Protein 4XVH (pdb70)

Organism: NCBI:txid5149

Radius of gyration: 19.69 Å; Cα contacts (8 Å, |Δi|>4): 803; chains: 1; bounding box: 60×46×43 Å

InterPro domains:
  IPR013830 SGNH hydrolase-type esterase domain [PF13472] (115-314)
  IPR036514 SGNH hydrolase superfamily [G3DSA:3.40.50.1110] (108-329)
  IPR037461 CtCE2-like domain [cd01831] (111-323)
  IPR040794 Carbohydrate esterase 2, N-terminal [PF17996] (4-103)
  IPR052762 Plant cell wall deacetylase/carbohydrate esterase [PTHR37834] (2-329)

Solvent-accessible surface area: 13708 Å² total; per-residue (Å²): 114,42,61,86,8,30,9,12,22,101,94,49,60,12,0,0,0,0,1,1,0,0,14,3,4,0,35,7,56,41,2,32,2,13,21,74,58,63,56,62,83,2,0,0,8,2,32,15,78,65,37,154,63,68,79,36,48,123,30,116,50,122,27,8,60,14,43,111,81,43,204,167,22,137,15,55,0,46,0,33,0,7,0,0,13,60,68,11,8,0,61,4,18,114,24,78,31,90,39,110,68,26,113,42,82,124,51,46,198,81,31,1,0,0,0,0,0,11,1,1,0,0,37,0,4,60,9,117,76,110,35,113,9,55,2,41,50,0,2,0,23,99,2,0,2,1,52,1,0,85,67,16,48,7,17,8,4,1,0,0,42,24,19,13,0,5,44,48,3,123,16,40,71,85,108,55,126,44,36,53,0,36,72,2,6,48,33,27,1,0,100,30,72,83,55,38,13,89,34,44,174,96,38,22,5,47,0,0,0,0,1,1,0,23,14,0,4,27,30,100,83,70,65,113,77,18,86,56,64,37,0,8,72,24,1,11,110,7,1,85,46,2,48,161,85,8,84,148,1,34,1,0,0,0,0,0,0,51,12,21,53,108,163,25,63,79,100,35,29,9,20,63,38,0,19,78,2,1,100,85,0,26,90,137,29,35,96,91,8,46,58,6,62,6,83,62,31,57,108,107,20,0,0,66,134,18,0,31,40,74,25,1,48,64,4,2,92,71,0,6,143,29,0,18,85,31,40,70,92

B-factor: mean 29.69, std 14.25, range [9.82, 105.61]

Foldseek 3Di:
DKDWAAQADPVFQKPAAFFIWIKFKWFFQKKWWFFPDKDFWWWKFKAKQNDDTDIGTDDPHGTHMDDHDGDGTMMMIIMGTQAHNVRIITGTDDMGTPGGTDDDDDADPAEEEEEEECLQSQWQAQAFPADDTDNSRRGNCLFLQNLLCVVVSYGYHYQYYHQAALVAGAFDQPGPPDDHRLQQVCARHSPHDGNPDPLDPVHAHQEYEYEGDPRQQDDPPGHDGHPLVVNLVSLLVSVVVVCVRHVNHAYEYEFDLADACPPPHVVPHPRVSRQVSQVSSQVVNDDSYYYQYQHRDDDGAGYPRHHYSVSRNVSSVSVSVVSCVSNVD

Secondary structure (DSSP, 8-state):
--EEESS--TTTTEE-STT-EEEEEEEES-EEEEEEEEEE---EEEEETT-SPEEE----SSEEEPPTTPPSEEEEEEEEE-S-TTTEEEEEEEEEESSEEEPPPPPPS-EEEEEESHHHHTTTTTPPSS----TTT--GGGSHHHHHHHHTT-EEEEEE-TT--SSS-S--SS---S--HHHHTT-SSTTSPTT-----TT---SEEEEE--HHHH--TTTSPPP-HHHHHHHHHHHHHHHHTT-TT-EEEEE--TT--SSSS-TTT-HHHHHHHHHHHHHHHH-TTEEEE------S--SGGG---HHHHHHHHHHHHHHHHHHHT-

Sequence (329 aa):
SVRYLGRVNPATKELSWPGTGVSSFAFTGTSATIGIASVSGTNSVDLVIDGGEPIVISSDFAGTGISTPAGLRKGKHTVVLRRRSEPAYGSIFLGNITTDGHFVPTAPAPKRQIDIIGDSITVGYGLDGTFPCTNTAALEDNPKTYGVLAANALGADYSVVAWSGKGLIRNFASGSPDTSPLMPQLYTRYGANDADGSYPFPRSWSPDAVVINLGTNDFGYLGVRDPIDVAAYTDAMVKFVQDIQKHYPRAHFFLLNSPMLSDTWPTAADAQKTTQTNAIKNAVSRLGAKAHFVDWPTQGSDVGCDYHPNAATHAAEGEVLAKAIAAALGW

Nearest PDB structures (foldseek):
  4xvh-assembly1_A  TM=1.003E+00  e=3.821E-76  Chaetomium
  2wao-assembly1_A  TM=8.912E-01  e=4.470E-32  Acetivibrio thermocellus
  2wab-assembly1_A  TM=8.962E-01  e=1.176E-31  Acetivibrio thermocellus
  2waa-assembly1_A  TM=8.950E-01  e=1.011E-26  Cellvibrio japonicus
  3u37-assembly2_H  TM=8.203E-01  e=4.524E-24  Butyrivibrio proteoclasticus B316

Structure (mmCIF, N/CA/C/O backbone):
data_4XVH
#
_entry.id   4XVH
#
_cell.length_a   114.730
_cell.length_b   134.310
_cell.length_c   50.350
_cell.angle_alpha   90.00
_cell.angle_beta   90.00
_cell.angle_gamma   90.00
#
_symmetry.space_group_name_H-M   'C 2 2 21'
#
loop_
_entity.id
_entity.type
_entity.pdbx_description
1 polymer 'Carbohydrate esterase family 2 (CE2)'
2 non-polymer GLYCEROL
3 non-polymer 2,5,8,11,14,17,20,23,26,29,32,35,38,41,44,47,50,53,56,59,62,65,68,71,74,77,80-HEPTACOSAOXADOOCTACONTAN-82-OL
4 water water
#
loop_
_atom_site.group_PDB
_atom_site.id
_atom_site.type_symbol
_atom_site.label_atom_id
_atom_site.label_alt_id
_atom_site.label_comp_id
_atom_site.label_asym_id
_atom_site.label_entity_id
_atom_site.label_seq_id
_atom_site.pdbx_PDB_ins_code
_atom_site.Cartn_x
_atom_site.Cartn_y
_atom_site.Cartn_z
_atom_site.occupancy
_atom_site.B_iso_or_equiv
_atom_site.auth_seq_id
_atom_site.auth_comp_id
_atom_site.auth_asym_id
_atom_site.auth_atom_id
_atom_site.pdbx_PDB_model_num
ATOM 1 N N . SER A 1 1 ? -8.737 -28.275 -5.971 1.00 52.89 24 SER A N 1
ATOM 2 C CA . SER A 1 1 ? -9.953 -27.600 -6.419 1.00 51.26 24 SER A CA 1
ATOM 3 C C . SER A 1 1 ? -10.719 -26.988 -5.223 1.00 45.25 24 SER A C 1
ATOM 4 O O . SER A 1 1 ? -11.090 -27.672 -4.267 1.00 44.50 24 SER A O 1
ATOM 7 N N . VAL A 1 2 ? -10.914 -25.680 -5.277 1.00 39.71 25 VAL A N 1
ATOM 8 C CA . VAL A 1 2 ? -11.578 -24.955 -4.204 1.00 34.98 25 VAL A CA 1
ATOM 9 C C . VAL A 1 2 ? -13.056 -25.276 -4.209 1.00 32.75 25 VAL A C 1
ATOM 10 O O . VAL A 1 2 ? -13.643 -25.396 -5.284 1.00 33.26 25 VAL A O 1
ATOM 14 N N . ARG A 1 3 ? -13.683 -25.422 -3.048 1.00 29.22 26 ARG A N 1
ATOM 15 C CA . ARG A 1 3 ? -15.130 -25.451 -3.110 1.00 29.18 26 ARG A CA 1
ATOM 16 C C . ARG A 1 3 ? -15.729 -24.301 -2.330 1.00 25.28 26 ARG A C 1
ATOM 17 O O . ARG A 1 3 ? -15.211 -23.869 -1.282 1.00 23.19 26 ARG A O 1
ATOM 25 N N . TYR A 1 4 ? -16.777 -23.747 -2.921 1.00 23.87 27 TYR A N 1
ATOM 26 C CA . TYR A 1 4 ? -17.492 -22.637 -2.323 1.00 23.97 27 TYR A CA 1
ATOM 27 C C . TYR A 1 4 ? -18.495 -23.141 -1.302 1.00 22.14 27 TYR A C 1
ATOM 28 O O . TYR A 1 4 ? -19.188 -24.135 -1.534 1.00 21.87 27 TYR A O 1
ATOM 37 N N . LEU A 1 5 ? -18.567 -22.419 -0.193 1.00 18.69 28 LEU A N 1
ATOM 38 C CA . LEU A 1 5 ? -19.455 -22.739 0.899 1.00 17.67 28 LEU A CA 1
ATOM 39 C C . LEU A 1 5 ? -20.649 -21.793 0.912 1.00 15.65 28 LEU A C 1
ATOM 40 O O . LEU A 1 5 ? -20.477 -20.580 0.788 1.00 16.04 28 LEU A O 1
ATOM 45 N N . GLY A 1 6 ? -21.850 -22.347 1.056 1.00 15.17 29 GLY A N 1
ATOM 46 C CA . GLY A 1 6 ? -23.038 -21.515 1.121 1.00 15.23 29 GLY A CA 1
ATOM 47 C C . GLY A 1 6 ? -23.476 -21.061 -0.262 1.00 17.22 29 GLY A C 1
ATOM 48 O O . GLY A 1 6 ? -22.951 -21.533 -1.281 1.00 16.68 29 GLY A O 1
ATOM 49 N N . ARG A 1 7 ? -24.422 -20.122 -0.301 1.00 17.63 30 ARG A N 1
ATOM 50 C CA . ARG A 1 7 ? -24.985 -19.685 -1.555 1.00 17.16 30 ARG A CA 1
ATOM 51 C C . ARG A 1 7 ? -24.105 -18.572 -2.131 1.00 19.21 30 ARG A C 1
ATOM 52 O O . ARG A 1 7 ? -24.132 -17.443 -1.634 1.00 19.20 30 ARG A O 1
ATOM 60 N N . VAL A 1 8 ? -23.295 -18.909 -3.142 1.00 19.89 31 VAL A N 1
ATOM 61 C CA . VAL A 1 8 ? -22.364 -17.945 -3.738 1.00 19.55 31 VAL A CA 1
ATOM 62 C C . VAL A 1 8 ? -22.552 -17.923 -5.243 1.00 21.25 31 VAL A C 1
ATOM 63 O O . VAL A 1 8 ? -22.421 -18.943 -5.901 1.00 20.94 31 VAL A O 1
ATOM 67 N N . ASN A 1 9 ? -22.890 -16.756 -5.778 1.00 21.67 32 ASN A N 1
ATOM 68 C CA . ASN A 1 9 ? -23.095 -16.631 -7.219 1.00 23.08 32 ASN A CA 1
ATOM 69 C C . ASN A 1 9 ? -21.765 -16.830 -7.938 1.00 24.28 32 ASN A C 1
ATOM 70 O O . ASN A 1 9 ? -20.861 -16.026 -7.783 1.00 24.27 32 ASN A O 1
ATOM 75 N N . PRO A 1 10 ? -21.633 -17.915 -8.724 1.00 25.24 33 PRO A N 1
ATOM 76 C CA . PRO A 1 10 ? -20.343 -18.127 -9.393 1.00 26.80 33 PRO A CA 1
ATOM 77 C C . PRO A 1 10 ? -20.024 -17.078 -10.462 1.00 28.59 33 PRO A C 1
ATOM 78 O O . PRO A 1 10 ? -18.870 -17.001 -10.865 1.00 29.68 33 PRO A O 1
ATOM 82 N N . ALA A 1 11 ? -21.000 -16.275 -10.888 1.00 28.56 34 ALA A N 1
ATOM 83 C CA . ALA A 1 11 ? -20.726 -15.211 -11.857 1.00 30.75 34 ALA A CA 1
ATOM 84 C C . ALA A 1 11 ? -20.063 -13.996 -11.203 1.00 31.90 34 ALA A C 1
ATOM 85 O O . ALA A 1 11 ? -19.484 -13.150 -11.896 1.00 34.80 34 ALA A O 1
ATOM 87 N N . THR A 1 12 ? -20.159 -13.893 -9.881 1.00 30.19 35 THR A N 1
ATOM 88 C CA . THR A 1 12 ? -19.572 -12.760 -9.173 1.00 29.52 35 THR A CA 1
ATOM 89 C C . THR A 1 12 ? -18.517 -13.154 -8.141 1.00 29.20 35 THR A C 1
ATOM 90 O O . THR A 1 12 ? -17.703 -12.332 -7.748 1.00 29.14 35 THR A O 1
ATOM 94 N N . LYS A 1 13 ? -18.587 -14.398 -7.667 1.00 27.99 36 LYS A N 1
ATOM 95 C CA . LYS A 1 13 ? -17.771 -14.881 -6.565 1.00 27.69 36 LYS A CA 1
ATOM 96 C C . LYS A 1 13 ? -17.843 -13.966 -5.335 1.00 25.98 36 LYS A C 1
ATOM 97 O O . LYS A 1 13 ? -16.874 -13.834 -4.562 1.00 24.98 36 LYS A O 1
ATOM 103 N N . GLU A 1 14 ? -19.019 -13.375 -5.142 1.00 25.38 37 GLU A N 1
ATOM 104 C CA . GLU A 1 14 ? -19.263 -12.505 -3.993 1.00 23.24 37 GLU A CA 1
ATOM 105 C C . GLU A 1 14 ? -19.669 -13.298 -2.772 1.00 21.42 37 GLU A C 1
ATOM 106 O O . GLU A 1 14 ? -20.653 -14.054 -2.790 1.00 20.88 37 GLU A O 1
ATOM 112 N N . LEU A 1 15 ? -18.896 -13.137 -1.707 1.00 21.61 38 LEU A N 1
ATOM 113 C CA . LEU A 1 15 ? -19.300 -13.634 -0.401 1.00 21.65 38 LEU A CA 1
ATOM 114 C C . LEU A 1 15 ? -20.262 -12.625 0.189 1.00 21.41 38 LEU A C 1
ATOM 115 O O . LEU A 1 15 ? -19.862 -11.613 0.771 1.00 22.54 38 LEU A O 1
ATOM 120 N N . SER A 1 16 ? -21.540 -12.902 -0.004 1.00 20.62 39 SER A N 1
ATOM 121 C CA . SER A 1 16 ? -22.604 -11.971 0.348 1.00 20.97 39 SER A CA 1
ATOM 122 C C . SER A 1 16 ? -23.361 -12.442 1.591 1.00 20.36 39 SER A C 1
ATOM 123 O O . SER A 1 16 ? -23.370 -11.764 2.614 1.00 20.54 39 SER A O 1
ATOM 126 N N . TRP A 1 17 ? -24.013 -13.601 1.519 1.00 18.61 40 TRP A N 1
ATOM 127 C CA . TRP A 1 17 ? -24.719 -14.113 2.696 1.00 16.77 40 TRP A CA 1
ATOM 128 C C . TRP A 1 17 ? -23.752 -14.464 3.853 1.00 15.97 40 TRP A C 1
ATOM 129 O O . TRP A 1 17 ? -22.573 -14.760 3.633 1.00 16.06 40 TRP A O 1
ATOM 140 N N . PRO A 1 18 ? -24.249 -14.417 5.101 1.00 17.08 41 PRO A N 1
ATOM 141 C CA . PRO A 1 18 ? -23.445 -14.852 6.244 1.00 16.46 41 PRO A CA 1
ATOM 142 C C . PRO A 1 18 ? -23.024 -16.297 6.070 1.00 17.40 41 PRO A C 1
ATOM 143 O O . PRO A 1 18 ? -23.793 -17.094 5.513 1.00 15.99 41 PRO A O 1
ATOM 147 N N . GLY A 1 19 ? -21.826 -16.631 6.536 1.00 17.60 42 GLY A N 1
ATOM 148 C CA . GLY A 1 19 ? -21.385 -18.022 6.529 1.00 17.76 42 GLY A CA 1
ATOM 149 C C . GLY A 1 19 ? -20.788 -18.448 5.207 1.00 19.18 42 GLY A C 1
ATOM 150 O O . GLY A 1 19 ? -20.187 -19.526 5.145 1.00 19.66 42 GLY A O 1
ATOM 151 N N . THR A 1 20 ? -20.931 -17.636 4.149 1.00 17.23 43 THR A N 1
ATOM 152 C CA . THR A 1 20 ? -20.394 -18.079 2.856 1.00 18.53 43 THR A CA 1
ATOM 153 C C . THR A 1 20 ? -18.864 -18.023 2.837 1.00 18.02 43 THR A C 1
ATOM 154 O O . THR A 1 20 ? -18.240 -17.267 3.594 1.00 17.47 43 THR A O 1
ATOM 158 N N . GLY A 1 21 ? -18.244 -18.797 1.955 1.00 18.55 44 GLY A N 1
ATOM 159 C CA . GLY A 1 21 ? -16.791 -18.830 1.954 1.00 18.39 44 GLY A CA 1
ATOM 160 C C . GLY A 1 21 ? -16.202 -19.916 1.096 1.00 19.36 44 GLY A C 1
ATOM 161 O O . GLY A 1 21 ? -16.793 -20.289 0.076 1.00 20.97 44 GLY A O 1
ATOM 162 N N . VAL A 1 22 ? -15.020 -20.405 1.466 1.00 18.02 45 VAL A N 1
ATOM 163 C CA . VAL A 1 22 ? -14.339 -21.387 0.614 1.00 19.58 45 VAL A CA 1
ATOM 164 C C . VAL A 1 22 ? -13.592 -22.391 1.470 1.00 20.16 45 VAL A C 1
ATOM 165 O O . VAL A 1 22 ? -13.192 -22.084 2.618 1.00 18.63 45 VAL A O 1
ATOM 169 N N . SER A 1 23 ? -13.441 -23.602 0.948 1.00 20.00 46 SER A N 1
ATOM 170 C CA A SER A 1 23 ? -12.666 -24.634 1.610 0.50 20.03 46 SER A CA 1
ATOM 171 C CA B SER A 1 23 ? -12.589 -24.547 1.622 0.50 19.92 46 SER A CA 1
ATOM 172 C C . SER A 1 23 ? -11.699 -25.244 0.603 1.00 21.44 46 SER A C 1
ATOM 173 O O . SER A 1 23 ? -12.095 -25.539 -0.532 1.00 22.00 46 SER A O 1
ATOM 178 N N . PHE A 1 24 ? -10.453 -25.458 0.994 1.00 22.82 47 PHE A N 1
ATOM 179 C CA . PHE A 1 24 ? -9.507 -26.094 0.088 1.00 24.07 47 PHE A CA 1
ATOM 180 C C . PHE A 1 24 ? -8.373 -26.694 0.898 1.00 26.06 47 PHE A C 1
ATOM 181 O O . PHE A 1 24 ? -8.322 -26.547 2.133 1.00 25.26 47 PHE A O 1
ATOM 189 N N . ALA A 1 25 ? -7.497 -27.423 0.223 1.00 27.29 48 ALA A N 1
ATOM 190 C CA . ALA A 1 25 ? -6.327 -27.955 0.889 1.00 28.87 48 ALA A CA 1
ATOM 191 C C . ALA A 1 25 ? -5.146 -27.761 -0.041 1.00 30.95 48 ALA A C 1
ATOM 192 O O . ALA A 1 25 ? -5.314 -27.710 -1.271 1.00 31.54 48 ALA A O 1
ATOM 194 N N . PHE A 1 26 ? -3.955 -27.621 0.529 1.00 31.14 49 PHE A N 1
ATOM 195 C CA . PHE A 1 26 ? -2.777 -27.473 -0.296 1.00 32.16 49 PHE A CA 1
ATOM 196 C C . PHE A 1 26 ? -1.603 -28.165 0.376 1.00 33.51 49 PHE A C 1
ATOM 197 O O . PHE A 1 26 ? -1.649 -28.496 1.572 1.00 32.67 49 PHE A O 1
ATOM 205 N N . THR A 1 27 ? -0.545 -28.387 -0.392 1.00 33.49 50 THR A N 1
ATOM 206 C CA . THR A 1 27 ? 0.691 -28.753 0.246 1.00 30.48 50 THR A CA 1
ATOM 207 C C . THR A 1 27 ? 1.745 -27.701 -0.083 1.00 33.20 50 THR A C 1
ATOM 208 O O . THR A 1 27 ? 1.894 -27.271 -1.220 1.00 32.39 50 THR A O 1
ATOM 212 N N . GLY A 1 28 ? 2.426 -27.228 0.950 1.00 33.29 51 GLY A N 1
ATOM 213 C CA . GLY A 1 28 ? 3.380 -26.145 0.791 1.00 34.77 51 GLY A CA 1
ATOM 214 C C . GLY A 1 28 ? 3.546 -25.432 2.118 1.00 33.90 51 GLY A C 1
ATOM 215 O O . GLY A 1 28 ? 3.310 -26.027 3.168 1.00 32.30 51 GLY A O 1
ATOM 216 N N . THR A 1 29 ? 3.957 -24.166 2.071 1.00 33.59 52 THR A N 1
ATOM 217 C CA . THR A 1 29 ? 4.131 -23.377 3.284 1.00 32.12 52 THR A CA 1
ATOM 218 C C . THR A 1 29 ? 3.124 -22.229 3.379 1.00 31.11 52 THR A C 1
ATOM 219 O O . THR A 1 29 ? 2.950 -21.633 4.441 1.00 28.92 52 THR A O 1
ATOM 223 N N . SER A 1 30 ? 2.436 -21.939 2.280 1.00 31.62 53 SER A N 1
ATOM 224 C CA . SER A 1 30 ? 1.550 -20.781 2.267 1.00 30.67 53 SER A CA 1
ATOM 225 C C . SER A 1 30 ? 0.484 -20.858 1.178 1.00 28.89 53 SER A C 1
ATOM 226 O O . SER A 1 30 ? 0.714 -21.442 0.111 1.00 30.58 53 SER A O 1
ATOM 229 N N . ALA A 1 31 ? -0.673 -20.257 1.460 1.00 27.76 54 ALA A N 1
ATOM 230 C CA . ALA A 1 31 ? -1.729 -20.063 0.463 1.00 27.98 54 ALA A CA 1
ATOM 231 C C . ALA A 1 31 ? -2.333 -18.667 0.620 1.00 28.00 54 ALA A C 1
ATOM 232 O O . ALA A 1 31 ? -2.366 -18.108 1.722 1.00 25.31 54 ALA A O 1
ATOM 234 N N . THR A 1 32 ? -2.796 -18.101 -0.489 1.00 30.31 55 THR A N 1
ATOM 235 C CA . THR A 1 32 ? -3.434 -16.786 -0.438 1.00 30.55 55 THR A CA 1
ATOM 236 C C . THR A 1 32 ? -4.780 -16.805 -1.145 1.00 30.09 55 THR A C 1
ATOM 237 O O . THR A 1 32 ? -4.895 -17.257 -2.288 1.00 30.58 55 THR A O 1
ATOM 241 N N . ILE A 1 33 ? -5.807 -16.348 -0.433 1.00 29.48 56 ILE A N 1
ATOM 242 C CA . ILE A 1 33 ? -7.131 -16.161 -1.013 1.00 28.33 56 ILE A CA 1
ATOM 243 C C . ILE A 1 33 ? -7.219 -14.751 -1.533 1.00 28.53 56 ILE A C 1
ATOM 244 O O . ILE A 1 33 ? -7.404 -13.830 -0.768 1.00 28.28 56 ILE A O 1
ATOM 249 N N . GLY A 1 34 ? -7.045 -14.582 -2.840 1.00 30.07 57 GLY A N 1
ATOM 250 C CA . GLY A 1 34 ? -7.081 -13.257 -3.418 1.00 31.33 57 GLY A CA 1
ATOM 251 C C . GLY A 1 34 ? -8.426 -12.578 -3.197 1.00 29.51 57 GLY A C 1
ATOM 252 O O . GLY A 1 34 ? -9.453 -13.226 -3.098 1.00 27.55 57 GLY A O 1
ATOM 253 N N . ILE A 1 35 ? -8.407 -11.258 -3.125 1.00 30.05 58 ILE A N 1
ATOM 254 C CA . ILE A 1 35 ? -9.623 -10.479 -2.997 1.00 29.66 58 ILE A CA 1
ATOM 255 C C . ILE A 1 35 ? -9.708 -9.506 -4.158 1.00 31.74 58 ILE A C 1
ATOM 256 O O . ILE A 1 35 ? -8.823 -8.680 -4.351 1.00 33.11 58 ILE A O 1
ATOM 261 N N . ALA A 1 36 ? -10.775 -9.622 -4.933 1.00 31.30 59 ALA A N 1
ATOM 262 C CA . ALA A 1 36 ? -10.968 -8.763 -6.082 1.00 34.38 59 ALA A CA 1
ATOM 263 C C . ALA A 1 36 ? -11.378 -7.377 -5.609 1.00 34.25 59 ALA A C 1
ATOM 264 O O . ALA A 1 36 ? -10.829 -6.379 -6.046 1.00 34.57 59 ALA A O 1
ATOM 266 N N . SER A 1 37 ? -12.319 -7.322 -4.676 1.00 32.97 60 SER A N 1
ATOM 267 C CA . SER A 1 37 ? -12.734 -6.045 -4.129 1.00 33.98 60 SER A CA 1
ATOM 268 C C . SER A 1 37 ? -13.452 -6.258 -2.825 1.00 32.80 60 SER A C 1
ATOM 269 O O . SER A 1 37 ? -13.975 -7.344 -2.557 1.00 30.63 60 SER A O 1
ATOM 272 N N . VAL A 1 38 ? -13.505 -5.220 -2.008 1.00 33.13 61 VAL A N 1
ATOM 273 C CA . VAL A 1 38 ? -14.262 -5.351 -0.780 1.00 34.24 61 VAL A CA 1
ATOM 274 C C . VAL A 1 38 ? -15.085 -4.078 -0.617 1.00 36.04 61 VAL A C 1
ATOM 275 O O . VAL A 1 38 ? -14.644 -2.993 -1.008 1.00 36.52 61 VAL A O 1
ATOM 279 N N . SER A 1 39 ? -16.324 -4.218 -0.146 1.00 35.35 62 SER A N 1
ATOM 280 C CA . SER A 1 39 ? -17.126 -3.035 0.136 1.00 36.24 62 SER A CA 1
ATOM 281 C C . SER A 1 39 ? -17.648 -3.076 1.564 1.00 32.60 62 SER A C 1
ATOM 282 O O . SER A 1 39 ? -17.887 -4.161 2.110 1.00 29.84 62 SER A O 1
ATOM 285 N N . GLY A 1 40 ? -17.787 -1.885 2.149 1.00 32.44 63 GLY A N 1
ATOM 286 C CA . GLY A 1 40 ? -18.285 -1.717 3.500 1.00 32.48 63 GLY A CA 1
ATOM 287 C C . GLY A 1 40 ? -17.416 -2.430 4.508 1.00 31.14 63 GLY A C 1
ATOM 288 O O . GLY A 1 40 ? -16.188 -2.470 4.362 1.00 32.10 63 GLY A O 1
ATOM 289 N N . THR A 1 41 ? -18.028 -2.996 5.539 1.00 27.40 64 THR A N 1
ATOM 290 C CA . THR A 1 41 ? -17.218 -3.651 6.557 1.00 25.98 64 THR A CA 1
ATOM 291 C C . THR A 1 41 ? -17.614 -5.124 6.594 1.00 23.48 64 THR A C 1
ATOM 292 O O . THR A 1 41 ? -18.729 -5.488 6.220 1.00 22.28 64 THR A O 1
ATOM 296 N N . ASN A 1 42 ? -16.671 -5.963 7.000 1.00 22.05 65 ASN A N 1
ATOM 297 C CA . ASN A 1 42 ? -16.819 -7.413 6.908 1.00 21.73 65 ASN A CA 1
ATOM 298 C C . ASN A 1 42 ? -15.997 -8.054 7.992 1.00 21.78 65 ASN A C 1
ATOM 299 O O . ASN A 1 42 ? -15.045 -7.433 8.473 1.00 21.67 65 ASN A O 1
ATOM 304 N N . SER A 1 43 ? -16.297 -9.303 8.346 1.00 20.12 66 SER A N 1
ATOM 305 C CA . SER A 1 43 ? -15.294 -10.070 9.092 1.00 19.96 66 SER A CA 1
ATOM 306 C C . SER A 1 43 ? -15.459 -11.519 8.717 1.00 19.66 66 SER A C 1
ATOM 307 O O . SER A 1 43 ? -16.538 -11.937 8.313 1.00 18.37 66 SER A O 1
ATOM 310 N N . VAL A 1 44 ? -14.372 -12.260 8.824 1.00 18.33 67 VAL A N 1
ATOM 311 C CA . VAL A 1 44 ? -14.348 -13.646 8.436 1.00 19.14 67 VAL A CA 1
ATOM 312 C C . VAL A 1 44 ? -13.588 -14.402 9.492 1.00 18.68 67 VAL A C 1
ATOM 313 O O . VAL A 1 44 ? -12.736 -13.813 10.197 1.00 18.97 67 VAL A O 1
ATOM 317 N N . ASP A 1 45 ? -13.898 -15.691 9.593 1.00 17.86 68 ASP A N 1
ATOM 318 C CA . ASP A 1 45 ? -13.081 -16.673 10.306 1.00 18.92 68 ASP A CA 1
ATOM 319 C C . ASP A 1 45 ? -12.178 -17.373 9.314 1.00 19.07 68 ASP A C 1
ATOM 320 O O . ASP A 1 45 ? -12.677 -17.877 8.302 1.00 19.85 68 ASP A O 1
ATOM 325 N N . LEU A 1 46 ? -10.888 -17.476 9.605 1.00 18.14 69 LEU A N 1
ATOM 326 C CA . LEU A 1 46 ? -10.003 -18.299 8.775 1.00 17.31 69 LEU A CA 1
ATOM 327 C C . LEU A 1 46 ? -9.542 -19.472 9.631 1.00 17.41 69 LEU A C 1
ATOM 328 O O . LEU A 1 46 ? -8.916 -19.254 10.690 1.00 17.77 69 LEU A O 1
ATOM 333 N N . VAL A 1 47 ? -9.876 -20.699 9.227 1.00 16.44 70 VAL A N 1
ATOM 334 C CA . VAL A 1 47 ? -9.565 -21.870 10.039 1.00 17.52 70 VAL A CA 1
ATOM 335 C C . VAL A 1 47 ? -8.512 -22.710 9.312 1.00 20.69 70 VAL A C 1
ATOM 336 O O . VAL A 1 47 ? -8.726 -23.145 8.182 1.00 20.59 70 VAL A O 1
ATOM 340 N N . ILE A 1 48 ? -7.365 -22.892 9.962 1.00 20.84 71 ILE A N 1
ATOM 341 C CA . ILE A 1 48 ? -6.235 -23.583 9.366 1.00 22.91 71 ILE A CA 1
ATOM 342 C C . ILE A 1 48 ? -6.013 -24.915 10.075 1.00 24.15 71 ILE A C 1
ATOM 343 O O . ILE A 1 48 ? -5.907 -24.942 11.318 1.00 23.88 71 ILE A O 1
ATOM 348 N N . ASP A 1 49 ? -5.945 -26.007 9.313 1.00 23.72 72 ASP A N 1
ATOM 349 C CA . ASP A 1 49 ? -5.740 -27.325 9.915 1.00 24.86 72 ASP A CA 1
ATOM 350 C C . ASP A 1 49 ? -6.769 -27.623 11.012 1.00 24.17 72 ASP A C 1
ATOM 351 O O . ASP A 1 49 ? -6.459 -28.263 12.023 1.00 25.00 72 ASP A O 1
ATOM 356 N N . GLY A 1 50 ? -7.981 -27.119 10.799 1.00 22.05 73 GLY A N 1
ATOM 357 C CA . GLY A 1 50 ? -9.064 -27.240 11.753 1.00 22.90 73 GLY A CA 1
ATOM 358 C C . GLY A 1 50 ? -8.793 -26.610 13.100 1.00 23.25 73 GLY A C 1
ATOM 359 O O . GLY A 1 50 ? -9.337 -27.047 14.099 1.00 24.21 73 GLY A O 1
ATOM 360 N N . GLY A 1 51 ? -7.950 -25.585 13.143 1.00 23.88 74 GLY A N 1
ATOM 361 C CA . GLY A 1 51 ? -7.631 -24.956 14.407 1.00 23.04 74 GLY A CA 1
ATOM 362 C C . GLY A 1 51 ? -8.614 -23.881 14.844 1.00 23.07 74 GLY A C 1
ATOM 363 O O . GLY A 1 51 ? -9.702 -23.715 14.277 1.00 20.51 74 GLY A O 1
ATOM 364 N N . GLU A 1 52 ? -8.208 -23.122 15.855 1.00 23.74 75 GLU A N 1
ATOM 365 C CA . GLU A 1 52 ? -8.999 -21.990 16.319 1.00 23.98 75 GLU A CA 1
ATOM 366 C C . GLU A 1 52 ? -9.166 -20.962 15.207 1.00 22.63 75 GLU A C 1
ATOM 367 O O . GLU A 1 52 ? -8.221 -20.649 14.484 1.00 22.04 75 GLU A O 1
ATOM 373 N N . PRO A 1 53 ? -10.386 -20.446 15.047 1.00 22.64 76 PRO A N 1
ATOM 374 C CA . PRO A 1 53 ? -10.650 -19.465 13.989 1.00 21.34 76 PRO A CA 1
ATOM 375 C C . PRO A 1 53 ? -9.765 -18.239 14.105 1.00 21.43 76 PRO A C 1
ATOM 376 O O . PRO A 1 53 ? -9.605 -17.739 15.215 1.00 21.65 76 PRO A O 1
ATOM 380 N N . ILE A 1 54 ? -9.161 -17.788 13.007 1.00 20.51 77 ILE A N 1
ATOM 381 C CA . ILE A 1 54 ? -8.440 -16.518 13.026 1.00 20.68 77 ILE A CA 1
ATOM 382 C C . ILE A 1 54 ? -9.451 -15.494 12.571 1.00 22.11 77 ILE A C 1
ATOM 383 O O . ILE A 1 54 ? -10.019 -15.638 11.482 1.00 20.73 77 ILE A O 1
ATOM 388 N N . VAL A 1 55 ? -9.739 -14.508 13.415 1.00 22.70 78 VAL A N 1
ATOM 389 C CA . VAL A 1 55 ? -10.785 -13.541 13.078 1.00 22.34 78 VAL A CA 1
ATOM 390 C C . VAL A 1 55 ? -10.175 -12.357 12.357 1.00 22.75 78 VAL A C 1
ATOM 391 O O . VAL A 1 55 ? -9.268 -11.690 12.889 1.00 24.48 78 VAL A O 1
ATOM 395 N N . ILE A 1 56 ? -10.653 -12.108 11.142 1.00 20.45 79 ILE A N 1
ATOM 396 C CA . ILE A 1 56 ? -10.107 -11.058 10.317 1.00 22.59 79 ILE A CA 1
ATOM 397 C C . ILE A 1 56 ? -11.209 -10.082 9.938 1.00 24.25 79 ILE A C 1
ATOM 398 O O . ILE A 1 56 ? -12.257 -10.515 9.475 1.00 22.26 79 ILE A O 1
ATOM 403 N N . SER A 1 57 ? -10.984 -8.785 10.151 1.00 26.15 80 SER A N 1
ATOM 404 C CA A SER A 1 57 ? -11.994 -7.790 9.796 0.50 28.20 80 SER A CA 1
ATOM 405 C CA B SER A 1 57 ? -11.978 -7.750 9.866 0.50 28.15 80 SER A CA 1
ATOM 406 C C . SER A 1 57 ? -11.383 -6.624 9.033 1.00 31.51 80 SER A C 1
ATOM 407 O O . SER A 1 57 ? -12.088 -5.712 8.631 1.00 32.42 80 SER A O 1
ATOM 412 N N . ASP A 1 58 ? -10.072 -6.678 8.820 1.00 39.83 81 ASP A N 1
ATOM 413 C CA . ASP A 1 58 ? -9.402 -5.706 7.971 1.00 45.87 81 ASP A CA 1
ATOM 414 C C . ASP A 1 58 ? -8.753 -6.411 6.802 1.00 46.83 81 ASP A C 1
ATOM 415 O O . ASP A 1 58 ? -7.954 -7.327 6.975 1.00 46.85 81 ASP A O 1
ATOM 420 N N . PHE A 1 59 ? -9.136 -6.005 5.606 1.00 48.81 82 PHE A N 1
ATOM 421 C CA . PHE A 1 59 ? -8.594 -6.585 4.394 1.00 52.66 82 PHE A CA 1
ATOM 422 C C . PHE A 1 59 ? -7.878 -5.474 3.652 1.00 64.03 82 PHE A C 1
ATOM 423 O O . PHE A 1 59 ? -8.469 -4.785 2.795 1.00 66.41 82 PHE A O 1
ATOM 431 N N . ALA A 1 60 ? -6.614 -5.278 4.017 1.00 71.83 83 ALA A N 1
ATOM 432 C CA . ALA A 1 60 ? -5.840 -4.135 3.533 1.00 78.15 83 ALA A CA 1
ATOM 433 C C . ALA A 1 60 ? -5.864 -4.071 2.010 1.00 80.76 83 ALA A C 1
ATOM 434 O O . ALA A 1 60 ? -6.452 -3.163 1.419 1.00 82.93 83 ALA A O 1
ATOM 436 N N . GLY A 1 61 ? -5.232 -5.050 1.385 1.00 80.50 84 GLY A N 1
ATOM 437 C CA . GLY A 1 61 ? -5.290 -5.083 -0.046 1.00 82.22 84 GLY A CA 1
ATOM 438 C C . GLY A 1 61 ? -5.342 -6.384 -0.774 1.00 81.00 84 GLY A C 1
ATOM 439 O O . GLY A 1 61 ? -6.349 -6.764 -1.320 1.00 80.41 84 GLY A O 1
ATOM 440 N N . THR A 1 62 ? -4.216 -7.065 -0.802 1.00 80.40 85 THR A N 1
ATOM 441 C CA . THR A 1 62 ? -4.045 -8.126 -1.764 1.00 76.68 85 THR A CA 1
ATOM 442 C C . THR A 1 62 ? -5.017 -9.313 -1.595 1.00 68.58 85 THR A C 1
ATOM 443 O O . THR A 1 62 ? -5.650 -9.763 -2.564 1.00 68.85 85 THR A O 1
ATOM 447 N N . GLY A 1 63 ? -5.144 -9.777 -0.364 1.00 60.35 86 GLY A N 1
ATOM 448 C CA . GLY A 1 63 ? -5.886 -10.975 -0.112 1.00 51.52 86 GLY A CA 1
ATOM 449 C C . GLY A 1 63 ? -5.649 -11.449 1.279 1.00 43.42 86 GLY A C 1
ATOM 450 O O . GLY A 1 63 ? -5.059 -10.777 2.040 1.00 42.76 86 GLY A O 1
ATOM 451 N N . ILE A 1 64 ? -6.137 -12.629 1.569 1.00 35.88 87 ILE A N 1
ATOM 452 C CA . ILE A 1 64 ? -6.076 -13.226 2.887 1.00 31.69 87 ILE A CA 1
ATOM 453 C C . ILE A 1 64 ? -5.096 -14.381 2.841 1.00 30.62 87 ILE A C 1
ATOM 454 O O . ILE A 1 64 ? -5.373 -15.389 2.195 1.00 29.76 87 ILE A O 1
ATOM 459 N N . SER A 1 65 ? -3.963 -14.263 3.514 1.00 30.31 88 SER A N 1
ATOM 460 C CA . SER A 1 65 ? -2.961 -15.333 3.477 1.00 29.25 88 SER A CA 1
ATOM 461 C C . SER A 1 65 ? -2.996 -16.196 4.711 1.00 27.34 88 SER A C 1
ATOM 462 O O . SER A 1 65 ? -3.384 -15.737 5.785 1.00 28.77 88 SER A O 1
ATOM 465 N N . THR A 1 66 ? -2.603 -17.453 4.545 1.00 24.60 89 THR A N 1
ATOM 466 C CA . THR A 1 66 ? -2.421 -18.369 5.657 1.00 23.31 89 THR A CA 1
ATOM 467 C C . THR A 1 66 ? -1.382 -17.778 6.648 1.00 26.18 89 THR A C 1
ATOM 468 O O . THR A 1 66 ? -0.560 -16.937 6.267 1.00 26.95 89 THR A O 1
ATOM 472 N N . PRO A 1 67 ? -1.434 -18.195 7.926 1.00 26.29 90 PRO A N 1
ATOM 473 C CA . PRO A 1 67 ? -0.514 -17.679 8.954 1.00 28.22 90 PRO A CA 1
ATOM 474 C C . PRO A 1 67 ? 0.961 -18.041 8.724 1.00 28.77 90 PRO A C 1
ATOM 475 O O . PRO A 1 67 ? 1.271 -19.128 8.218 1.00 28.38 90 PRO A O 1
ATOM 479 N N . ALA A 1 68 ? 1.861 -17.131 9.082 1.00 27.61 91 ALA A N 1
ATOM 480 C CA . ALA A 1 68 ? 3.284 -17.449 9.076 1.00 31.06 91 ALA A CA 1
ATOM 481 C C . ALA A 1 68 ? 3.531 -18.576 10.056 1.00 31.37 91 ALA A C 1
ATOM 482 O O . ALA A 1 68 ? 2.801 -18.711 11.050 1.00 27.92 91 ALA A O 1
ATOM 484 N N . GLY A 1 69 ? 4.543 -19.389 9.768 1.00 32.93 92 GLY A N 1
ATOM 485 C CA . GLY A 1 69 ? 5.009 -20.388 10.716 1.00 30.81 92 GLY A CA 1
ATOM 486 C C . GLY A 1 69 ? 4.567 -21.812 10.421 1.00 29.51 92 GLY A C 1
ATOM 487 O O . GLY A 1 69 ? 4.981 -22.719 11.129 1.00 29.82 92 GLY A O 1
ATOM 488 N N . LEU A 1 70 ? 3.744 -22.010 9.386 1.00 27.88 93 LEU A N 1
ATOM 489 C CA . LEU A 1 70 ? 3.288 -23.352 9.042 1.00 26.75 93 LEU A CA 1
ATOM 490 C C . LEU A 1 70 ? 4.485 -24.190 8.584 1.00 28.50 93 LEU A C 1
ATOM 491 O O . LEU A 1 70 ? 5.481 -23.651 8.080 1.00 30.87 93 LEU A O 1
ATOM 496 N N . ARG A 1 71 ? 4.427 -25.498 8.816 1.00 28.19 94 ARG A N 1
ATOM 497 C CA . ARG A 1 71 ? 5.499 -26.383 8.368 1.00 33.15 94 ARG A CA 1
ATOM 498 C C . ARG A 1 71 ? 5.190 -26.823 6.952 1.00 31.87 94 ARG A C 1
ATOM 499 O O . ARG A 1 71 ? 4.027 -27.106 6.654 1.00 29.34 94 ARG A O 1
ATOM 507 N N . LYS A 1 72 ? 6.202 -26.865 6.074 1.00 32.66 95 LYS A N 1
ATOM 508 C CA . LYS A 1 72 ? 5.981 -27.335 4.705 1.00 33.33 95 LYS A CA 1
ATOM 509 C C . LYS A 1 72 ? 5.285 -28.692 4.693 1.00 33.41 95 LYS A C 1
ATOM 510 O O . LYS A 1 72 ? 5.785 -29.663 5.277 1.00 34.44 95 LYS A O 1
ATOM 516 N N . GLY A 1 73 ? 4.133 -28.756 4.039 1.00 32.10 96 GLY A N 1
ATOM 517 C CA . GLY A 1 73 ? 3.371 -29.990 3.989 1.00 32.78 96 GLY A CA 1
ATOM 518 C C . GLY A 1 73 ? 1.895 -29.717 3.754 1.00 31.53 96 GLY A C 1
ATOM 519 O O . GLY A 1 73 ? 1.518 -28.616 3.367 1.00 31.05 96 GLY A O 1
ATOM 520 N N . LYS A 1 74 ? 1.057 -30.717 3.990 1.00 32.50 97 LYS A N 1
ATOM 521 C CA . LYS A 1 74 ? -0.377 -30.579 3.706 1.00 33.33 97 LYS A CA 1
ATOM 522 C C . LYS A 1 74 ? -1.079 -29.677 4.729 1.00 29.33 97 LYS A C 1
ATOM 523 O O . LYS A 1 74 ? -0.832 -29.777 5.936 1.00 29.31 97 LYS A O 1
ATOM 529 N N . HIS A 1 75 ? -1.920 -28.765 4.257 1.00 26.91 98 HIS A N 1
ATOM 530 C CA . HIS A 1 75 ? -2.726 -27.962 5.170 1.00 25.27 98 HIS A CA 1
ATOM 531 C C . HIS A 1 75 ? -4.143 -27.824 4.601 1.00 25.07 98 HIS A C 1
ATOM 532 O O . HIS A 1 75 ? -4.328 -27.926 3.386 1.00 25.97 98 HIS A O 1
ATOM 539 N N . THR A 1 76 ? -5.125 -27.664 5.488 1.00 24.72 99 THR A N 1
ATOM 540 C CA . THR A 1 76 ? -6.504 -27.398 5.093 1.00 23.96 99 THR A CA 1
ATOM 541 C C . THR A 1 76 ? -6.820 -25.954 5.430 1.00 22.84 99 THR A C 1
ATOM 542 O O . THR A 1 76 ? -6.322 -25.402 6.419 1.00 22.57 99 THR A O 1
ATOM 546 N N . VAL A 1 77 ? -7.657 -25.341 4.604 1.00 22.21 100 VAL A N 1
ATOM 547 C CA . VAL A 1 77 ? -8.074 -23.964 4.813 1.00 21.23 100 VAL A CA 1
ATOM 548 C C . VAL A 1 77 ? -9.589 -23.871 4.647 1.00 21.86 100 VAL A C 1
ATOM 549 O O . VAL A 1 77 ? -10.149 -24.314 3.627 1.00 22.24 100 VAL A O 1
ATOM 553 N N . VAL A 1 78 ? -10.243 -23.322 5.665 1.00 20.34 101 VAL A N 1
ATOM 554 C CA . VAL A 1 78 ? -11.677 -23.005 5.581 1.00 20.20 101 VAL A CA 1
ATOM 555 C C . VAL A 1 78 ? -11.885 -21.548 5.961 1.00 21.79 101 VAL A C 1
ATOM 556 O O . VAL A 1 78 ? -11.488 -21.115 7.052 1.00 23.43 101 VAL A O 1
ATOM 560 N N . LEU A 1 79 ? -12.443 -20.785 5.032 1.00 20.45 102 LEU A N 1
ATOM 561 C CA . LEU A 1 79 ? -12.813 -19.390 5.255 1.00 20.97 102 LEU A CA 1
ATOM 562 C C . LEU A 1 79 ? -14.317 -19.242 5.319 1.00 19.56 102 LEU A C 1
ATOM 563 O O . LEU A 1 79 ? -15.014 -19.667 4.380 1.00 18.48 102 LEU A O 1
ATOM 568 N N . ARG A 1 80 ? -14.822 -18.597 6.366 1.00 19.26 103 ARG A N 1
ATOM 569 C CA . ARG A 1 80 ? -16.245 -18.325 6.435 1.00 20.02 103 ARG A CA 1
ATOM 570 C C . ARG A 1 80 ? -16.588 -16.915 6.900 1.00 20.95 103 ARG A C 1
ATOM 571 O O . ARG A 1 80 ? -15.981 -16.419 7.855 1.00 18.98 103 ARG A O 1
ATOM 579 N N . ARG A 1 81 ? -17.511 -16.264 6.221 1.00 17.36 104 ARG A N 1
ATOM 580 C CA . ARG A 1 81 ? -17.980 -14.960 6.589 1.00 18.83 104 ARG A CA 1
ATOM 581 C C . ARG A 1 81 ? -18.701 -15.010 7.920 1.00 18.11 104 ARG A C 1
ATOM 582 O O . ARG A 1 81 ? -19.594 -15.752 8.091 1.00 18.13 104 ARG A O 1
ATOM 590 N N . ARG A 1 82 ? -18.348 -14.115 8.799 1.00 16.33 105 ARG A N 1
ATOM 591 C CA . ARG A 1 82 ? -19.030 -13.977 10.083 1.00 15.57 105 ARG A CA 1
ATOM 592 C C . ARG A 1 82 ? -20.248 -13.045 9.975 1.00 17.46 105 ARG A C 1
ATOM 593 O O . ARG A 1 82 ? -21.186 -13.140 10.779 1.00 15.83 105 ARG A O 1
ATOM 601 N N . SER A 1 83 ? -20.182 -12.108 9.020 1.00 16.98 106 SER A N 1
ATOM 602 C CA . SER A 1 83 ? -21.070 -10.952 8.989 1.00 16.95 106 SER A CA 1
ATOM 603 C C . SER A 1 83 ? -22.035 -10.971 7.813 1.00 17.24 106 SER A C 1
ATOM 604 O O . SER A 1 83 ? -22.095 -11.955 7.060 1.00 18.13 106 SER A O 1
ATOM 607 N N . GLU A 1 84 ? -22.767 -9.875 7.617 1.00 16.41 107 GLU A N 1
ATOM 608 C CA . GLU A 1 84 ? -23.941 -9.923 6.735 1.00 17.77 107 GLU A CA 1
ATOM 609 C C . GLU A 1 84 ? -23.915 -8.845 5.641 1.00 19.38 107 GLU A C 1
ATOM 610 O O . GLU A 1 84 ? -23.166 -7.873 5.733 1.00 19.25 107 GLU A O 1
ATOM 616 N N . PRO A 1 85 ? -24.743 -9.013 4.607 1.00 20.61 108 PRO A N 1
ATOM 617 C CA . PRO A 1 85 ? -24.688 -8.086 3.473 1.00 22.66 108 PRO A CA 1
ATOM 618 C C . PRO A 1 85 ? -24.939 -6.630 3.842 1.00 23.98 108 PRO A C 1
ATOM 619 O O . PRO A 1 85 ? -24.390 -5.743 3.184 1.00 24.19 108 PRO A O 1
ATOM 623 N N . ALA A 1 86 ? -25.724 -6.393 4.886 1.00 22.97 109 ALA A N 1
ATOM 624 C CA . ALA A 1 86 ? -26.095 -5.027 5.229 1.00 24.85 109 ALA A CA 1
ATOM 625 C C . ALA A 1 86 ? -24.865 -4.186 5.555 1.00 25.75 109 ALA A C 1
ATOM 626 O O . ALA A 1 86 ? -24.898 -2.979 5.378 1.00 28.12 109 ALA A O 1
ATOM 628 N N . TYR A 1 87 ? -23.795 -4.825 6.036 1.00 22.71 110 TYR A N 1
ATOM 629 C CA . TYR A 1 87 ? -22.589 -4.092 6.429 1.00 23.86 110 TYR A CA 1
ATOM 630 C C . TYR A 1 87 ? -21.567 -4.024 5.293 1.00 23.26 110 TYR A C 1
ATOM 631 O O . TYR A 1 87 ? -20.759 -3.102 5.237 1.00 22.81 110 TYR A O 1
ATOM 640 N N . GLY A 1 88 ? -21.595 -5.018 4.404 1.00 23.66 111 GLY A N 1
ATOM 641 C CA . GLY A 1 88 ? -20.741 -5.007 3.214 1.00 24.87 111 GLY A CA 1
ATOM 642 C C . GLY A 1 88 ? -20.611 -6.396 2.627 1.00 23.79 111 GLY A C 1
ATOM 643 O O . GLY A 1 88 ? -21.301 -7.314 3.056 1.00 23.61 111 GLY A O 1
ATOM 644 N N . SER A 1 89 ? -19.726 -6.566 1.661 1.00 24.75 112 SER A N 1
ATOM 645 C CA . SER A 1 89 ? -19.441 -7.901 1.147 1.00 24.45 112 SER A CA 1
ATOM 646 C C . SER A 1 89 ? -17.988 -8.009 0.661 1.00 26.26 112 SER A C 1
ATOM 647 O O . SER A 1 89 ? -17.292 -7.008 0.568 1.00 26.67 112 SER A O 1
ATOM 650 N N . ILE A 1 90 ? -17.537 -9.232 0.382 1.00 25.39 113 ILE A N 1
ATOM 651 C CA . ILE A 1 90 ? -16.197 -9.455 -0.155 1.00 26.39 113 ILE A CA 1
ATOM 652 C C . ILE A 1 90 ? -16.302 -10.110 -1.531 1.00 26.38 113 ILE A C 1
ATOM 653 O O . ILE A 1 90 ? -17.014 -11.103 -1.692 1.00 26.77 113 ILE A O 1
ATOM 658 N N . PHE A 1 91 ? -15.644 -9.541 -2.537 1.00 26.18 114 PHE A N 1
ATOM 659 C CA . PHE A 1 91 ? -15.611 -10.205 -3.844 1.00 27.30 114 PHE A CA 1
ATOM 660 C C . PHE A 1 91 ? -14.283 -10.947 -3.997 1.00 27.70 114 PHE A C 1
ATOM 661 O O . PHE A 1 91 ? -13.220 -10.316 -3.981 1.00 29.78 114 PHE A O 1
ATOM 669 N N . LEU A 1 92 ? -14.341 -12.275 -4.123 1.00 25.79 115 LEU A N 1
ATOM 670 C CA . LEU A 1 92 ? -13.137 -13.090 -4.152 1.00 26.30 115 LEU A CA 1
ATOM 671 C C . LEU A 1 92 ? -12.451 -13.026 -5.506 1.00 28.82 115 LEU A C 1
ATOM 672 O O . LEU A 1 92 ? -13.117 -12.895 -6.544 1.00 29.80 115 LEU A O 1
ATOM 677 N N . GLY A 1 93 ? -11.120 -13.127 -5.480 1.00 29.75 116 GLY A N 1
ATOM 678 C CA . GLY A 1 93 ? -10.310 -13.264 -6.682 1.00 34.71 116 GLY A CA 1
ATOM 679 C C . GLY A 1 93 ? -9.830 -14.701 -6.851 1.00 36.05 116 GLY A C 1
ATOM 680 O O . GLY A 1 93 ? -10.596 -15.649 -6.633 1.00 37.01 116 GLY A O 1
ATOM 681 N N . ASN A 1 94 ? -8.570 -14.877 -7.233 1.00 35.70 117 ASN A N 1
ATOM 682 C CA . ASN A 1 94 ? -8.022 -16.218 -7.358 1.00 36.08 117 ASN A CA 1
ATOM 683 C C . ASN A 1 94 ? -7.264 -16.699 -6.119 1.00 33.81 117 ASN A C 1
ATOM 684 O O . ASN A 1 94 ? -6.695 -15.910 -5.374 1.00 32.91 117 ASN A O 1
ATOM 689 N N . ILE A 1 95 ? -7.288 -18.010 -5.910 1.00 32.95 118 ILE A N 1
ATOM 690 C CA . ILE A 1 95 ? -6.616 -18.618 -4.784 1.00 33.24 118 ILE A CA 1
ATOM 691 C C . ILE A 1 95 ? -5.323 -19.251 -5.240 1.00 34.23 118 ILE A C 1
ATOM 692 O O . ILE A 1 95 ? -5.315 -20.005 -6.212 1.00 34.50 118 ILE A O 1
ATOM 697 N N . THR A 1 96 ? -4.231 -18.931 -4.547 1.00 34.11 119 THR A N 1
ATOM 698 C CA . THR A 1 96 ? -2.905 -19.395 -4.962 1.00 35.98 119 THR A CA 1
ATOM 699 C C . THR A 1 96 ? -2.185 -20.068 -3.794 1.00 35.31 119 THR A C 1
ATOM 700 O O . THR A 1 96 ? -2.555 -19.872 -2.652 1.00 34.18 119 THR A O 1
ATOM 704 N N . THR A 1 97 ? -1.177 -20.877 -4.102 1.00 35.99 120 THR A N 1
ATOM 705 C CA . THR A 1 97 ? -0.321 -21.468 -3.076 1.00 35.71 120 THR A CA 1
ATOM 706 C C . THR A 1 97 ? 1.122 -21.439 -3.541 1.00 35.54 120 THR A C 1
ATOM 707 O O . THR A 1 97 ? 1.380 -21.315 -4.735 1.00 36.01 120 THR A O 1
ATOM 711 N N . ASP A 1 98 ? 2.059 -21.549 -2.609 1.00 35.99 121 ASP A N 1
ATOM 712 C CA . ASP A 1 98 ? 3.464 -21.651 -2.982 1.00 38.81 121 ASP A CA 1
ATOM 713 C C . ASP A 1 98 ? 3.869 -23.093 -3.298 1.00 40.39 121 ASP A C 1
ATOM 714 O O . ASP A 1 98 ? 5.014 -23.358 -3.637 1.00 42.26 121 ASP A O 1
ATOM 719 N N . GLY A 1 99 ? 2.926 -24.022 -3.191 1.00 39.44 122 GLY A N 1
ATOM 720 C CA . GLY A 1 99 ? 3.180 -25.413 -3.538 1.00 40.23 122 GLY A CA 1
ATOM 721 C C . GLY A 1 99 ? 2.125 -25.843 -4.539 1.00 40.41 122 GLY A C 1
ATOM 722 O O . GLY A 1 99 ? 2.081 -25.316 -5.650 1.00 41.48 122 GLY A O 1
ATOM 723 N N . HIS A 1 100 ? 1.260 -26.779 -4.164 1.00 39.53 123 HIS A N 1
ATOM 724 C CA . HIS A 1 100 ? 0.115 -27.056 -5.020 1.00 40.08 123 HIS A CA 1
ATOM 725 C C . HIS A 1 100 ? -1.128 -27.492 -4.246 1.00 38.93 123 HIS A C 1
ATOM 726 O O . HIS A 1 100 ? -1.053 -27.918 -3.084 1.00 38.19 123 HIS A O 1
ATOM 733 N N . PHE A 1 101 ? -2.277 -27.364 -4.907 1.00 38.37 124 PHE A N 1
ATOM 734 C CA . PHE A 1 101 ? -3.552 -27.761 -4.324 1.00 37.72 124 PHE A CA 1
ATOM 735 C C . PHE A 1 101 ? -3.692 -29.272 -4.300 1.00 39.36 124 PHE A C 1
ATOM 736 O O . PHE A 1 101 ? -3.235 -29.956 -5.197 1.00 40.52 124 PHE A O 1
ATOM 744 N N . VAL A 1 102 ? -4.270 -29.796 -3.235 1.00 40.38 125 VAL A N 1
ATOM 745 C CA . VAL A 1 102 ? -4.444 -31.226 -3.110 1.00 44.89 125 VAL A CA 1
ATOM 746 C C . VAL A 1 102 ? -5.916 -31.450 -2.835 1.00 48.16 125 VAL A C 1
ATOM 747 O O . VAL A 1 102 ? -6.609 -30.513 -2.483 1.00 45.80 125 VAL A O 1
ATOM 751 N N . PRO A 1 103 ? -6.410 -32.674 -3.048 1.00 56.17 126 PRO A N 1
ATOM 752 C CA . PRO A 1 103 ? -7.850 -32.908 -2.906 1.00 61.56 126 PRO A CA 1
ATOM 753 C C . PRO A 1 103 ? -8.402 -32.589 -1.519 1.00 68.05 126 PRO A C 1
ATOM 754 O O . PRO A 1 103 ? -7.762 -32.877 -0.498 1.00 66.95 126 PRO A O 1
ATOM 758 N N . THR A 1 104 ? -9.585 -31.969 -1.517 1.00 75.59 127 THR A N 1
ATOM 759 C CA . THR A 1 104 ? -10.359 -31.686 -0.313 1.00 79.30 127 THR A CA 1
ATOM 760 C C . THR A 1 104 ? -11.018 -32.977 0.135 1.00 78.58 127 THR A C 1
ATOM 761 O O . THR A 1 104 ? -11.355 -33.818 -0.703 1.00 81.35 127 THR A O 1
ATOM 765 N N . ALA A 1 105 ? -11.200 -33.160 1.437 1.00 73.79 128 ALA A N 1
ATOM 766 C CA . ALA A 1 105 ? -12.017 -34.278 1.889 1.00 73.92 128 ALA A CA 1
ATOM 767 C C . ALA A 1 105 ? -13.435 -34.073 1.325 1.00 70.91 128 ALA A C 1
ATOM 768 O O . ALA A 1 105 ? -13.921 -32.935 1.271 1.00 68.81 128 ALA A O 1
ATOM 770 N N . PRO A 1 106 ? -14.083 -35.159 0.871 1.00 53.25 129 PRO A N 1
ATOM 771 C CA . PRO A 1 106 ? -15.345 -35.052 0.129 1.00 50.25 129 PRO A CA 1
ATOM 772 C C . PRO A 1 106 ? -16.429 -34.314 0.908 1.00 45.84 129 PRO A C 1
ATOM 773 O O . PRO A 1 106 ? -16.499 -34.418 2.138 1.00 46.40 129 PRO A O 1
ATOM 777 N N . ALA A 1 107 ? -17.257 -33.565 0.188 1.00 41.44 130 ALA A N 1
ATOM 778 C CA . ALA A 1 107 ? -18.262 -32.719 0.814 1.00 35.40 130 ALA A CA 1
ATOM 779 C C . ALA A 1 107 ? -19.357 -33.557 1.473 1.00 30.54 130 ALA A C 1
ATOM 780 O O . ALA A 1 107 ? -19.682 -34.649 1.010 1.00 30.48 130 ALA A O 1
ATOM 782 N N . PRO A 1 108 ? -19.925 -33.042 2.567 1.00 26.01 131 PRO A N 1
ATOM 783 C CA . PRO A 1 108 ? -20.972 -33.763 3.291 1.00 24.57 131 PRO A CA 1
ATOM 784 C C . PRO A 1 108 ? -22.181 -34.133 2.401 1.00 22.55 131 PRO A C 1
ATOM 785 O O . PRO A 1 108 ? -22.527 -33.380 1.471 1.00 21.12 131 PRO A O 1
ATOM 789 N N . LYS A 1 109 ? -22.817 -35.267 2.690 1.00 21.53 132 LYS A N 1
ATOM 790 C CA . LYS A 1 109 ? -24.055 -35.640 2.008 1.00 22.41 132 LYS A CA 1
ATOM 791 C C . LYS A 1 109 ? -25.240 -34.892 2.604 1.00 20.49 132 LYS A C 1
ATOM 792 O O . LYS A 1 109 ? -26.245 -34.695 1.926 1.00 19.44 132 LYS A O 1
ATOM 798 N N . ARG A 1 110 ? -25.115 -34.466 3.863 1.00 17.83 133 ARG A N 1
ATOM 799 C CA . ARG A 1 110 ? -26.226 -33.796 4.540 1.00 17.87 133 ARG A CA 1
ATOM 800 C C . ARG A 1 110 ? -26.184 -32.294 4.287 1.00 16.86 133 ARG A C 1
ATOM 801 O O . ARG A 1 110 ? -25.110 -31.705 4.297 1.00 16.78 133 ARG A O 1
ATOM 809 N N . GLN A 1 111 ? -27.339 -31.685 4.052 1.00 15.30 134 GLN A N 1
ATOM 810 C CA . GLN A 1 111 ? -27.363 -30.256 3.679 1.00 15.72 134 GLN A CA 1
ATOM 811 C C . GLN A 1 111 ? -28.530 -29.563 4.358 1.00 14.59 134 GLN A C 1
ATOM 812 O O . GLN A 1 111 ? -29.658 -30.100 4.372 1.00 15.50 134 GLN A O 1
ATOM 818 N N . ILE A 1 112 ? -28.294 -28.356 4.865 1.00 13.59 135 ILE A N 1
ATOM 819 C CA . ILE A 1 112 ? -29.319 -27.645 5.627 1.00 13.92 135 ILE A CA 1
ATOM 820 C C . ILE A 1 112 ? -29.384 -26.156 5.251 1.00 15.45 135 ILE A C 1
ATOM 821 O O . ILE A 1 112 ? -28.355 -25.471 5.260 1.00 15.74 135 ILE A O 1
ATOM 826 N N . ASP A 1 113 ? -30.578 -25.651 4.960 1.00 14.64 136 ASP A N 1
ATOM 827 C CA . ASP A 1 113 ? -30.777 -24.202 4.820 1.00 14.76 136 ASP A CA 1
ATOM 828 C C . ASP A 1 113 ? -31.206 -23.606 6.161 1.00 16.23 136 ASP A C 1
ATOM 829 O O . ASP A 1 113 ? -32.032 -24.188 6.874 1.00 17.05 136 ASP A O 1
ATOM 834 N N . ILE A 1 114 ? -30.672 -22.429 6.482 1.00 16.38 137 ILE A N 1
ATOM 835 C CA . ILE A 1 114 ? -31.097 -21.715 7.676 1.00 16.54 137 ILE A CA 1
ATOM 836 C C . ILE A 1 114 ? -31.531 -20.311 7.291 1.00 16.33 137 ILE A C 1
ATOM 837 O O . ILE A 1 114 ? -30.726 -19.537 6.806 1.00 16.37 137 ILE A O 1
ATOM 842 N N . ILE A 1 115 ? -32.804 -19.989 7.493 1.00 16.30 138 ILE A N 1
ATOM 843 C CA . ILE A 1 115 ? -33.356 -18.745 6.959 1.00 15.49 138 ILE A CA 1
ATOM 844 C C . ILE A 1 115 ? -33.856 -17.886 8.114 1.00 14.83 138 ILE A C 1
ATOM 845 O O . ILE A 1 115 ? -34.620 -18.385 8.936 1.00 14.69 138 ILE A O 1
ATOM 850 N N . GLY A 1 116 ? -33.449 -16.613 8.178 1.00 13.66 139 GLY A N 1
ATOM 851 C CA . GLY A 1 116 ? -33.924 -15.790 9.270 1.00 15.18 139 GLY A CA 1
ATOM 852 C C . GLY A 1 116 ? -33.478 -14.351 9.259 1.00 15.90 139 GLY A C 1
ATOM 853 O O . GLY A 1 116 ? -33.202 -13.765 8.192 1.00 16.24 139 GLY A O 1
ATOM 854 N N . ASP A 1 117 ? -33.416 -13.775 10.458 1.00 14.79 140 ASP A N 1
ATOM 855 C CA . ASP A 1 117 ? -33.095 -12.367 10.603 1.00 16.89 140 ASP A CA 1
ATOM 856 C C . ASP A 1 117 ? -31.765 -12.198 11.351 1.00 16.16 140 ASP A C 1
ATOM 857 O O . ASP A 1 117 ? -30.864 -13.018 11.219 1.00 15.09 140 ASP A O 1
ATOM 862 N N . SER A 1 118 ? -31.670 -11.156 12.172 1.00 15.21 141 SER A N 1
ATOM 863 C CA . SER A 1 118 ? -30.418 -10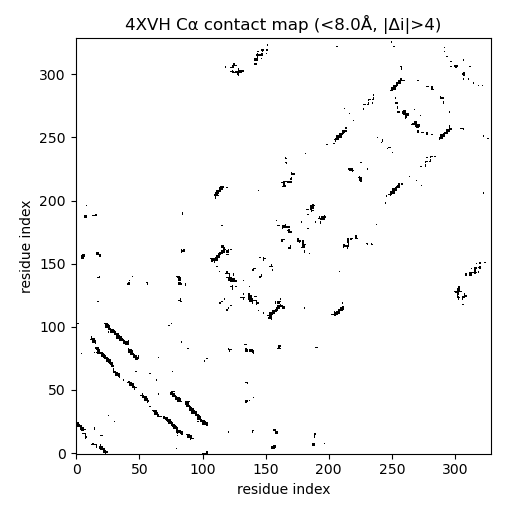.850 12.853 1.00 15.37 141 SER A CA 1
ATOM 864 C C . SER A 1 118 ? -29.971 -12.024 13.762 1.00 13.97 141 SER A C 1
ATOM 865 O O . SER A 1 118 ? -28.779 -12.241 13.994 1.00 15.50 141 SER A O 1
ATOM 868 N N . ILE A 1 119 ? -30.935 -12.759 14.305 1.00 12.71 142 ILE A N 1
ATOM 869 C CA . ILE A 1 119 ? -30.603 -13.874 15.193 1.00 13.91 142 ILE A CA 1
ATOM 870 C C . ILE A 1 119 ? -29.875 -14.980 14.403 1.00 15.13 142 ILE A C 1
ATOM 871 O O . ILE A 1 119 ? -28.893 -15.604 14.882 1.00 15.33 142 ILE A O 1
ATOM 876 N N . THR A 1 120 ? -30.324 -15.184 13.171 1.00 14.04 143 THR A N 1
ATOM 877 C CA . THR A 1 120 ? -29.735 -16.191 12.306 1.00 13.26 143 THR A CA 1
ATOM 878 C C . THR A 1 120 ? -28.432 -15.702 11.693 1.00 14.48 143 THR A C 1
ATOM 879 O O . THR A 1 120 ? -27.508 -16.490 11.458 1.00 15.32 143 THR A O 1
ATOM 883 N N . VAL A 1 121 ? -28.336 -14.395 11.473 1.00 14.74 144 VAL A N 1
ATOM 884 C CA . VAL A 1 121 ? -27.064 -13.808 11.081 1.00 13.76 144 VAL A CA 1
ATOM 885 C C . VAL A 1 121 ? -25.998 -14.056 12.141 1.00 14.12 144 VAL A C 1
ATOM 886 O O . VAL A 1 121 ? -24.884 -14.476 11.830 1.00 14.11 144 VAL A O 1
ATOM 890 N N . GLY A 1 122 ? -26.364 -13.804 13.400 1.00 12.27 145 GLY A N 1
ATOM 891 C CA . GLY A 1 122 ? -25.377 -13.720 14.457 1.00 12.30 145 GLY A CA 1
ATOM 892 C C . GLY A 1 122 ? -25.041 -12.296 14.848 1.00 14.25 145 GLY A C 1
ATOM 893 O O . GLY A 1 122 ? -23.947 -12.024 15.298 1.00 13.54 145 GLY A O 1
ATOM 894 N N . TYR A 1 123 ? -25.998 -11.398 14.646 1.00 15.42 146 TYR A N 1
ATOM 895 C CA . TYR A 1 123 ? -25.917 -9.998 15.094 1.00 17.03 146 TYR A CA 1
ATOM 896 C C . TYR A 1 123 ? -25.435 -9.897 16.536 1.00 17.80 146 TYR A C 1
ATOM 897 O O . TYR A 1 123 ? -26.039 -10.508 17.425 1.00 17.26 146 TYR A O 1
ATOM 906 N N . GLY A 1 124 ? -24.387 -9.115 16.800 1.00 13.91 147 GLY A N 1
ATOM 907 C CA . GLY A 1 124 ? -24.052 -8.793 18.190 1.00 14.82 147 GLY A CA 1
ATOM 908 C C . GLY A 1 124 ? -23.555 -9.943 19.057 1.00 17.27 147 GLY A C 1
ATOM 909 O O . GLY A 1 124 ? -23.341 -9.772 20.268 1.00 17.93 147 GLY A O 1
ATOM 910 N N . LEU A 1 125 ? -23.328 -11.104 18.429 1.00 16.11 148 LEU A N 1
ATOM 911 C CA . LEU A 1 125 ? -23.084 -12.347 19.172 1.00 15.84 148 LEU A CA 1
ATOM 912 C C . LEU A 1 125 ? -21.831 -12.254 20.066 1.00 17.49 148 LEU A C 1
ATOM 913 O O . LEU A 1 125 ? -21.846 -12.682 21.224 1.00 17.10 148 LEU A O 1
ATOM 918 N N . ASP A 1 126 ? -20.750 -11.689 19.525 1.00 18.37 149 ASP A N 1
ATOM 919 C CA . ASP A 1 126 ? -19.499 -11.595 20.277 1.00 19.92 149 ASP A CA 1
ATOM 920 C C . ASP A 1 126 ? -19.493 -10.366 21.174 1.00 20.59 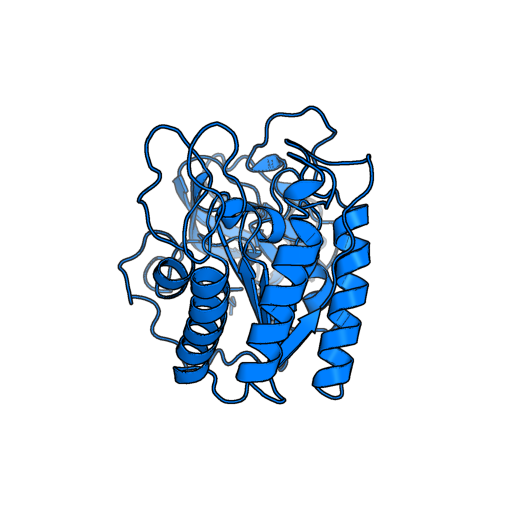149 ASP A C 1
ATOM 921 O O . ASP A 1 126 ? -18.493 -10.104 21.853 1.00 20.48 149 ASP A O 1
ATOM 926 N N . GLY A 1 127 ? -20.555 -9.562 21.127 1.00 19.01 150 GLY A N 1
ATOM 927 C CA . GLY A 1 127 ? -20.512 -8.291 21.839 1.00 22.73 150 GLY A CA 1
ATOM 928 C C . GLY A 1 127 ? -20.849 -8.472 23.314 1.00 26.73 150 GLY A C 1
ATOM 929 O O . GLY A 1 127 ? -21.549 -9.405 23.681 1.00 28.89 150 GLY A O 1
ATOM 930 N N . THR A 1 128 ? -20.325 -7.592 24.159 1.00 28.80 151 THR A N 1
ATOM 931 C CA . THR A 1 128 ? -20.689 -7.554 25.567 1.00 30.58 151 THR A CA 1
ATOM 932 C C . THR A 1 128 ? -21.722 -6.440 25.736 1.00 30.37 151 THR A C 1
ATOM 933 O O . THR A 1 128 ? -21.398 -5.287 25.462 1.00 29.75 151 THR A O 1
ATOM 937 N N . PHE A 1 129 ? -22.952 -6.752 26.136 1.00 29.92 152 PHE A N 1
ATOM 938 C CA . PHE A 1 129 ? -23.935 -5.674 26.308 1.00 29.81 152 PHE A CA 1
ATOM 939 C C . PHE A 1 129 ? -23.446 -4.713 27.395 1.00 29.76 152 PHE A C 1
ATOM 940 O O . PHE A 1 129 ? -22.906 -5.156 28.390 1.00 30.93 152 PHE A O 1
ATOM 948 N N . PRO A 1 130 ? -23.600 -3.394 27.189 1.00 28.66 153 PRO A N 1
ATOM 949 C CA . PRO A 1 130 ? -24.144 -2.725 26.003 1.00 28.24 153 PRO A CA 1
ATOM 950 C C . PRO A 1 130 ? -23.049 -2.494 24.958 1.00 27.86 153 PRO A C 1
ATOM 951 O O . PRO A 1 130 ? -21.922 -2.193 25.354 1.00 28.91 153 PRO A O 1
ATOM 955 N N . CYS A 1 131 ? -23.367 -2.624 23.673 1.00 23.89 154 CYS A N 1
ATOM 956 C CA . CYS A 1 131 ? -22.371 -2.426 22.626 1.00 26.75 154 CYS A CA 1
ATOM 957 C C . CYS A 1 131 ? -23.041 -2.082 21.304 1.00 24.86 154 CYS A C 1
ATOM 958 O O . CYS A 1 131 ? -24.203 -2.443 21.072 1.00 22.65 154 CYS A O 1
ATOM 961 N N . THR A 1 132 ? -22.314 -1.361 20.449 1.00 24.17 155 THR A N 1
ATOM 962 C CA . THR A 1 132 ? -22.770 -1.130 19.078 1.00 24.21 155 THR A CA 1
ATOM 963 C C . THR A 1 132 ? -22.354 -2.284 18.173 1.00 22.10 155 THR A C 1
ATOM 964 O O . THR A 1 132 ? -21.186 -2.675 18.136 1.00 20.85 155 THR A O 1
ATOM 968 N N . ASN A 1 133 ? -23.322 -2.858 17.475 1.00 19.66 156 ASN A N 1
ATOM 969 C CA . ASN A 1 133 ? -23.029 -3.964 16.569 1.00 20.91 156 ASN A CA 1
ATOM 970 C C . ASN A 1 133 ? -22.080 -3.506 15.484 1.00 21.13 156 ASN A C 1
ATOM 971 O O . ASN A 1 133 ? -22.156 -2.358 15.033 1.00 19.77 156 ASN A O 1
ATOM 976 N N . THR A 1 134 ? -21.183 -4.393 15.078 1.00 18.72 157 THR A N 1
ATOM 977 C CA . THR A 1 134 ? -20.269 -4.125 13.968 1.00 19.62 157 THR A CA 1
ATOM 978 C C . THR A 1 134 ? -20.153 -5.423 13.190 1.00 18.84 157 THR A C 1
ATOM 979 O O . THR A 1 134 ? -20.506 -6.478 13.724 1.00 17.24 157 THR A O 1
ATOM 983 N N . ALA A 1 135 ? -19.647 -5.371 11.960 1.00 20.63 158 ALA A N 1
ATOM 984 C CA . ALA A 1 135 ? -19.361 -6.612 11.238 1.00 20.77 158 ALA A CA 1
ATOM 985 C C . ALA A 1 135 ? -18.426 -7.479 12.090 1.00 20.74 158 ALA A C 1
ATOM 986 O O . ALA A 1 135 ? -18.593 -8.697 12.157 1.00 21.16 158 ALA A O 1
ATOM 988 N N . ALA A 1 136 ? -17.445 -6.843 12.743 1.00 18.90 159 ALA A N 1
ATOM 989 C CA . ALA A 1 136 ? -16.454 -7.600 13.525 1.00 19.23 159 ALA A CA 1
ATOM 990 C C . ALA A 1 136 ? -17.109 -8.379 14.684 1.00 19.67 159 ALA A C 1
ATOM 991 O O . ALA A 1 136 ? -16.651 -9.459 15.030 1.00 16.79 159 ALA A O 1
ATOM 993 N N . LEU A 1 137 ? -18.194 -7.850 15.250 1.00 16.85 160 LEU A N 1
ATOM 994 C CA . LEU A 1 137 ? -18.844 -8.502 16.405 1.00 17.34 160 LEU A CA 1
ATOM 995 C C . LEU A 1 137 ? -19.857 -9.567 15.992 1.00 17.80 160 LEU A C 1
ATOM 996 O O . LEU A 1 137 ? -20.274 -10.400 16.805 1.00 16.86 160 LEU A O 1
ATOM 1001 N N . GLU A 1 138 ? -20.288 -9.523 14.734 1.00 17.04 161 GLU A N 1
ATOM 1002 C CA . GLU A 1 138 ? -21.171 -10.560 14.234 1.00 15.79 161 GLU A CA 1
ATOM 1003 C C . GLU A 1 138 ? -20.396 -11.869 14.161 1.00 17.05 161 GLU A C 1
ATOM 1004 O O . GLU A 1 138 ? -19.195 -11.862 13.882 1.00 18.34 161 GLU A O 1
ATOM 1010 N N . ASP A 1 139 ? -21.068 -12.996 14.372 1.00 15.08 162 ASP A N 1
ATOM 1011 C CA . ASP A 1 139 ? -20.325 -14.251 14.413 1.00 16.51 162 ASP A CA 1
ATOM 1012 C C . ASP A 1 139 ? -21.198 -15.402 13.916 1.00 15.96 162 ASP A C 1
ATOM 1013 O O . ASP A 1 139 ? -21.618 -16.248 14.700 1.00 15.59 162 ASP A O 1
ATOM 1018 N N . ASN A 1 140 ? -21.476 -15.418 12.611 1.00 15.23 163 ASN A N 1
ATOM 1019 C CA . ASN A 1 140 ? -22.357 -16.435 12.066 1.00 13.36 163 ASN A CA 1
ATOM 1020 C C . ASN A 1 140 ? -21.882 -17.850 12.415 1.00 13.15 163 ASN A C 1
ATOM 1021 O O . ASN A 1 140 ? -22.721 -18.698 12.652 1.00 14.03 163 ASN A O 1
ATOM 1026 N N . PRO A 1 141 ? -20.547 -18.115 12.430 1.00 13.55 164 PRO A N 1
ATOM 1027 C CA . PRO A 1 141 ? -20.130 -19.504 12.725 1.00 13.26 164 PRO A CA 1
ATOM 1028 C C . PRO A 1 141 ? -20.494 -19.982 14.142 1.00 14.45 164 PRO A C 1
ATOM 1029 O O . PRO A 1 141 ? -20.364 -21.200 14.427 1.00 14.03 164 PRO A O 1
ATOM 1033 N N . LYS A 1 142 ? -20.911 -19.064 15.018 1.00 13.20 165 LYS A N 1
ATOM 1034 C CA . LYS A 1 142 ? -21.297 -19.470 16.375 1.00 13.64 165 LYS A CA 1
ATOM 1035 C C . LYS A 1 142 ? -22.805 -19.462 16.592 1.00 12.67 165 LYS A C 1
ATOM 1036 O O . LYS A 1 142 ? -23.269 -19.611 17.727 1.00 13.06 165 LYS A O 1
ATOM 1042 N N . THR A 1 143 ? -23.577 -19.269 15.523 1.00 13.77 166 THR A N 1
ATOM 1043 C CA . THR A 1 143 ? -25.039 -19.185 15.676 1.00 13.03 166 THR A CA 1
ATOM 1044 C C . THR A 1 143 ? -25.664 -20.564 15.897 1.00 13.29 166 THR A C 1
ATOM 1045 O O . THR A 1 143 ? -25.084 -21.573 15.521 1.00 13.71 166 THR A O 1
ATOM 1049 N N . TYR A 1 144 ? -26.876 -20.582 16.461 1.00 15.59 167 TYR A N 1
ATOM 1050 C CA . TYR A 1 144 ? -27.616 -21.819 16.729 1.00 14.13 167 TYR A CA 1
ATOM 1051 C C . TYR A 1 144 ? -27.745 -22.656 15.439 1.00 13.71 167 TYR A C 1
ATOM 1052 O O . TYR A 1 144 ? -27.595 -23.875 15.459 1.00 11.02 167 TYR A O 1
ATOM 1061 N N . GLY A 1 145 ? -27.997 -22.013 14.297 1.00 13.14 168 GLY A N 1
ATOM 1062 C CA . GLY A 1 145 ? -28.228 -22.813 13.092 1.00 13.25 168 GLY A CA 1
ATOM 1063 C C . GLY A 1 145 ? -26.958 -23.476 12.576 1.00 12.95 168 GLY A C 1
ATOM 1064 O O . GLY A 1 145 ? -26.951 -24.635 12.159 1.00 12.66 168 GLY A O 1
ATOM 1065 N N . VAL A 1 146 ? -25.866 -22.722 12.575 1.00 12.66 169 VAL A N 1
ATOM 1066 C CA . VAL A 1 146 ? -24.570 -23.284 12.171 1.00 12.41 169 VAL A CA 1
ATOM 1067 C C . VAL A 1 146 ? -24.044 -24.353 13.146 1.00 12.73 169 VAL A C 1
ATOM 1068 O O . VAL A 1 146 ? -23.520 -25.404 12.731 1.00 13.23 169 VAL A O 1
ATOM 1072 N N . LEU A 1 147 ? -24.194 -24.103 14.441 1.00 11.61 170 LEU A N 1
ATOM 1073 C CA . LEU A 1 147 ? -23.754 -25.074 15.430 1.00 12.84 170 LEU A CA 1
ATOM 1074 C C . LEU A 1 147 ? -24.555 -26.409 15.302 1.00 15.28 170 LEU A C 1
ATOM 1075 O O . LEU A 1 147 ? -24.003 -27.496 15.477 1.00 12.04 170 LEU A O 1
ATOM 1080 N N . ALA A 1 148 ? -25.841 -26.305 14.986 1.00 13.74 171 ALA A N 1
ATOM 1081 C CA . ALA A 1 148 ? -26.663 -27.486 14.718 1.00 14.25 171 ALA A CA 1
ATOM 1082 C C . ALA A 1 148 ? -26.159 -28.225 13.474 1.00 14.66 171 ALA A C 1
ATOM 1083 O O . ALA A 1 148 ? -26.055 -29.444 13.490 1.00 13.56 171 ALA A O 1
ATOM 1085 N N . ALA A 1 149 ? -25.885 -27.494 12.398 1.00 14.07 172 ALA A N 1
ATOM 1086 C CA . ALA A 1 149 ? -25.388 -28.135 11.168 1.00 14.44 172 ALA A CA 1
ATOM 1087 C C . ALA A 1 149 ? -24.030 -28.804 11.444 1.00 14.32 172 ALA A C 1
ATOM 1088 O O . ALA A 1 149 ? -23.792 -29.929 11.041 1.00 14.54 172 ALA A O 1
ATOM 1090 N N . ASN A 1 150 ? -23.139 -28.105 12.142 1.00 14.56 173 ASN A N 1
ATOM 1091 C CA . ASN A 1 150 ? -21.869 -28.712 12.549 1.00 16.66 173 ASN A CA 1
ATOM 1092 C C . ASN A 1 150 ? -22.068 -30.029 13.321 1.00 16.71 173 ASN A C 1
ATOM 1093 O O . ASN A 1 150 ? -21.377 -31.010 13.082 1.00 16.53 173 ASN A O 1
ATOM 1098 N N . ALA A 1 151 ? -22.972 -30.031 14.302 1.00 16.51 174 ALA A N 1
ATOM 1099 C CA . ALA A 1 151 ? -23.202 -31.238 15.113 1.00 16.57 174 ALA A CA 1
ATOM 1100 C C . ALA A 1 151 ? -23.718 -32.405 14.242 1.00 16.64 174 ALA A C 1
ATOM 1101 O O . ALA A 1 151 ? -23.486 -33.580 14.538 1.00 16.10 174 ALA A O 1
ATOM 1103 N N . LEU A 1 152 ? -24.435 -32.067 13.177 1.00 15.35 175 LEU A N 1
ATOM 1104 C CA . LEU A 1 152 ? -25.006 -33.104 12.298 1.00 16.57 175 LEU A CA 1
ATOM 1105 C C . LEU A 1 152 ? -24.051 -33.444 11.148 1.00 17.94 175 LEU A C 1
ATOM 1106 O O . LEU A 1 152 ? -24.373 -34.262 10.294 1.00 19.11 175 LEU A O 1
ATOM 1111 N N . GLY A 1 153 ? -22.888 -32.813 11.122 1.00 17.74 176 GLY A N 1
ATOM 1112 C CA . GLY A 1 153 ? -21.948 -33.076 10.055 1.00 17.88 176 GLY A CA 1
ATOM 1113 C C . GLY A 1 153 ? -22.497 -32.603 8.703 1.00 17.97 176 GLY A C 1
ATOM 1114 O O . GLY A 1 153 ? -22.132 -33.167 7.667 1.00 17.49 176 GLY A O 1
ATOM 1115 N N . ALA A 1 154 ? -23.354 -31.577 8.708 1.00 15.63 177 ALA A N 1
ATOM 1116 C CA . ALA A 1 154 ? -23.982 -31.125 7.466 1.00 16.10 177 ALA A CA 1
ATOM 1117 C C . ALA A 1 154 ? -23.387 -29.833 6.902 1.00 15.98 177 ALA A C 1
ATOM 1118 O O . ALA A 1 154 ? -23.020 -28.939 7.655 1.00 15.66 177 ALA A O 1
ATOM 1120 N N . ASP A 1 155 ? -23.325 -29.742 5.570 1.00 15.76 178 ASP A N 1
ATOM 1121 C CA . ASP A 1 155 ? -23.090 -28.455 4.916 1.00 17.24 178 ASP A CA 1
ATOM 1122 C C . ASP A 1 155 ? -24.322 -27.590 5.163 1.00 16.20 178 ASP A C 1
ATOM 1123 O O . ASP A 1 155 ? -25.423 -28.101 5.442 1.00 16.89 178 ASP A O 1
ATOM 1128 N N . TYR A 1 156 ? -24.172 -26.282 5.055 1.00 14.45 179 TYR A N 1
ATOM 1129 C CA . TYR A 1 156 ? -25.331 -25.441 5.299 1.00 13.77 179 TYR A CA 1
ATOM 1130 C C . TYR A 1 156 ? -25.276 -24.205 4.393 1.00 13.17 179 TYR A C 1
ATOM 1131 O O . TYR A 1 156 ? -24.242 -23.901 3.767 1.00 14.13 179 TYR A O 1
ATOM 1140 N N . SER A 1 157 ? -26.413 -23.539 4.308 1.00 12.76 180 SER A N 1
ATOM 1141 C CA . SER A 1 157 ? -26.547 -22.273 3.626 1.00 14.57 180 SER A CA 1
ATOM 1142 C C . SER A 1 157 ? -27.394 -21.367 4.498 1.00 15.98 180 SER A C 1
ATOM 1143 O O . SER A 1 157 ? -28.544 -21.702 4.809 1.00 15.42 180 SER A O 1
ATOM 1146 N N . VAL A 1 158 ? -26.797 -20.254 4.928 1.00 16.19 181 VAL A N 1
ATOM 1147 C CA . VAL A 1 158 ? -27.506 -19.252 5.707 1.00 15.00 181 VAL A CA 1
ATOM 1148 C C . VAL A 1 158 ? -28.006 -18.164 4.766 1.00 15.93 181 VAL A C 1
ATOM 1149 O O . VAL A 1 158 ? -27.224 -17.580 4.010 1.00 15.04 181 VAL A O 1
ATOM 1153 N N . VAL A 1 159 ? -29.307 -17.918 4.807 1.00 15.42 182 VAL A N 1
ATOM 1154 C CA . VAL A 1 159 ? -29.901 -16.811 4.089 1.00 16.04 182 VAL A CA 1
ATOM 1155 C C . VAL A 1 159 ? -30.612 -15.961 5.108 1.00 16.63 182 VAL A C 1
ATOM 1156 O O . VAL A 1 159 ? -31.711 -16.302 5.538 1.00 16.67 182 VAL A O 1
ATOM 1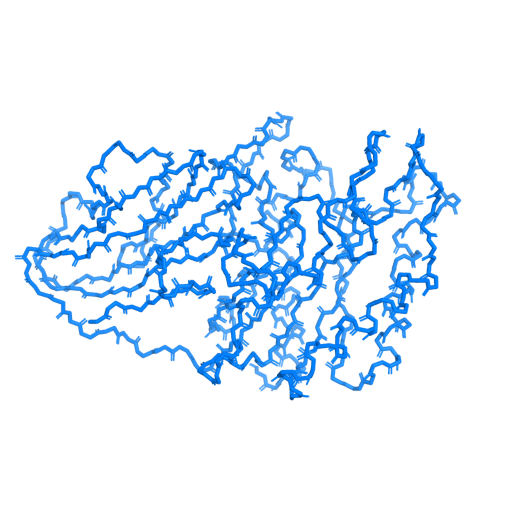160 N N . ALA A 1 160 ? -29.980 -14.861 5.507 1.00 15.57 183 ALA A N 1
ATOM 1161 C CA . ALA A 1 160 ? -30.489 -14.080 6.637 1.00 16.11 183 ALA A CA 1
ATOM 1162 C C . ALA A 1 160 ? -30.037 -12.656 6.546 1.00 16.59 183 ALA A C 1
ATOM 1163 O O . ALA A 1 160 ? -28.979 -12.384 5.985 1.00 17.99 183 ALA A O 1
ATOM 1165 N N . TRP A 1 161 ? -30.828 -11.736 7.106 1.00 17.41 184 TRP A N 1
ATOM 1166 C CA . TRP A 1 161 ? -30.545 -10.313 6.946 1.00 17.90 184 TRP A CA 1
ATOM 1167 C C . TRP A 1 161 ? -31.151 -9.623 8.182 1.00 17.27 184 TRP A C 1
ATOM 1168 O O . TRP A 1 161 ? -32.315 -9.844 8.488 1.00 17.27 184 TRP A O 1
ATOM 1179 N N . SER A 1 162 ? -30.357 -8.831 8.895 1.00 16.80 185 SER A N 1
ATOM 1180 C CA . SER A 1 162 ? -30.852 -8.222 10.131 1.00 17.80 185 SER A CA 1
ATOM 1181 C C . SER A 1 162 ? -32.025 -7.282 9.857 1.00 18.96 185 SER A C 1
ATOM 1182 O O . SER A 1 162 ? -31.998 -6.514 8.890 1.00 18.72 185 SER A O 1
ATOM 1185 N N . GLY A 1 163 ? -33.042 -7.368 10.709 1.00 19.10 186 GLY A N 1
ATOM 1186 C CA . GLY A 1 163 ? -34.171 -6.457 10.671 1.00 20.84 186 GLY A CA 1
ATOM 1187 C C . GLY A 1 163 ? -35.295 -6.963 9.794 1.00 21.13 186 GLY A C 1
ATOM 1188 O O . GLY A 1 163 ? -36.368 -6.364 9.771 1.00 22.61 186 GLY A O 1
ATOM 1189 N N . LYS A 1 164 ? -35.061 -8.077 9.091 1.00 19.25 187 LYS A N 1
ATOM 1190 C CA . LYS A 1 164 ? -36.024 -8.548 8.119 1.00 19.55 187 LYS A CA 1
ATOM 1191 C C . LYS A 1 164 ? -37.083 -9.424 8.743 1.00 20.07 187 LYS A C 1
ATOM 1192 O O . LYS A 1 164 ? -36.844 -10.146 9.710 1.00 19.11 187 LYS A O 1
ATOM 1198 N N . GLY A 1 165 ? -38.269 -9.383 8.149 1.00 22.51 188 GLY A N 1
ATOM 1199 C CA . GLY A 1 165 ? -39.362 -10.205 8.615 1.00 22.84 188 GLY A CA 1
ATOM 1200 C C . GLY A 1 165 ? -39.942 -11.122 7.544 1.00 23.25 188 GLY A C 1
ATOM 1201 O O . GLY A 1 165 ? -39.445 -11.203 6.420 1.00 23.45 188 GLY A O 1
ATOM 1202 N N . LEU A 1 166 ? -41.002 -11.819 7.927 1.00 22.06 189 LEU A N 1
ATOM 1203 C CA . LEU A 1 166 ? -41.782 -12.655 7.039 1.00 22.78 189 LEU A CA 1
ATOM 1204 C C . LEU A 1 166 ? -42.861 -11.855 6.290 1.00 25.08 189 LEU A C 1
ATOM 1205 O O . LEU A 1 166 ? -42.992 -11.984 5.076 1.00 25.85 189 LEU A O 1
ATOM 1210 N N . ILE A 1 167 ? -43.666 -11.074 7.017 1.00 25.14 190 ILE A N 1
ATOM 1211 C CA . ILE A 1 167 ? -44.690 -10.240 6.375 1.00 25.49 190 ILE A CA 1
ATOM 1212 C C . ILE A 1 167 ? -44.372 -8.753 6.517 1.00 26.96 190 ILE A C 1
ATOM 1213 O O . ILE A 1 167 ? -44.814 -7.968 5.712 1.00 27.99 190 ILE A O 1
ATOM 1218 N N . ARG A 1 168 ? -43.587 -8.369 7.524 1.00 25.73 191 ARG A N 1
ATOM 1219 C CA . ARG A 1 168 ? -43.188 -6.977 7.637 1.00 26.26 191 ARG A CA 1
ATOM 1220 C C . ARG A 1 168 ? -41.873 -6.902 8.390 1.00 25.05 191 ARG A C 1
ATOM 1221 O O . ARG A 1 168 ? -41.616 -7.707 9.273 1.00 21.30 191 ARG A O 1
ATOM 1229 N N . ASN A 1 169 ? -41.036 -5.940 8.013 1.00 25.68 192 ASN A N 1
ATOM 1230 C CA . ASN A 1 169 ? -39.722 -5.804 8.615 1.00 23.42 192 ASN A CA 1
ATOM 1231 C C . ASN A 1 169 ? -39.754 -5.031 9.938 1.00 24.49 192 ASN A C 1
ATOM 1232 O O . ASN A 1 169 ? -40.843 -4.746 10.467 1.00 26.85 192 ASN A O 1
ATOM 1237 N N . PHE A 1 170 ? -38.565 -4.718 10.457 1.00 23.36 193 PHE A N 1
ATOM 1238 C CA . PHE A 1 170 ? -38.406 -4.047 11.745 1.00 27.77 193 PHE A CA 1
ATOM 1239 C C . PHE A 1 170 ? -39.253 -2.771 11.780 1.00 30.33 193 PHE A C 1
ATOM 1240 O O . PHE A 1 170 ? -39.396 -2.086 10.767 1.00 32.11 193 PHE A O 1
ATOM 1248 N N . ALA A 1 171 ? -39.866 -2.496 12.927 1.00 32.13 194 ALA A N 1
ATOM 1249 C CA . ALA A 1 171 ? -40.768 -1.351 13.054 1.00 37.68 194 ALA A CA 1
ATOM 1250 C C . ALA A 1 171 ? -39.988 -0.046 13.117 1.00 43.78 194 ALA A C 1
ATOM 1251 O O . ALA A 1 171 ? -39.380 0.271 14.125 1.00 44.03 194 ALA A O 1
ATOM 1253 N N . SER A 1 172 ? -40.007 0.707 12.032 1.00 50.43 195 SER A N 1
ATOM 1254 C CA . SER A 1 172 ? -39.474 2.067 12.064 1.0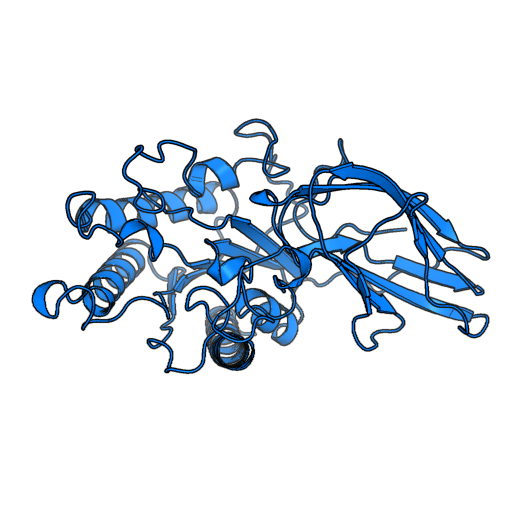0 56.95 195 SER A CA 1
ATOM 1255 C C . SER A 1 172 ? -40.535 3.059 11.601 1.00 63.64 195 SER A C 1
ATOM 1256 O O . SER A 1 172 ? -41.477 2.685 10.898 1.00 64.61 195 SER A O 1
ATOM 1259 N N . GLY A 1 173 ? -40.382 4.319 12.009 1.00 69.02 196 GLY A N 1
ATOM 1260 C CA . GLY A 1 173 ? -41.318 5.371 11.652 1.00 74.75 196 GLY A CA 1
ATOM 1261 C C . GLY A 1 173 ? -41.393 5.610 10.156 1.00 78.57 196 GLY A C 1
ATOM 1262 O O . GLY A 1 173 ? -42.479 5.760 9.599 1.00 80.20 196 GLY A O 1
ATOM 1263 N N . SER A 1 174 ? -40.233 5.681 9.507 1.00 76.24 197 SER A N 1
ATOM 1264 C CA . SER A 1 174 ? -40.176 5.538 8.061 1.00 78.94 197 SER A CA 1
ATOM 1265 C C . SER A 1 174 ? -40.598 4.115 7.791 1.00 79.15 197 SER A C 1
ATOM 1266 O O . SER A 1 174 ? -39.979 3.185 8.327 1.00 78.02 197 SER A O 1
ATOM 1269 N N . PRO A 1 175 ? -41.647 3.922 6.981 1.00 80.33 198 PRO A N 1
ATOM 1270 C CA . PRO A 1 175 ? -42.033 2.513 6.852 1.00 79.09 198 PRO A CA 1
ATOM 1271 C C . PRO A 1 175 ? 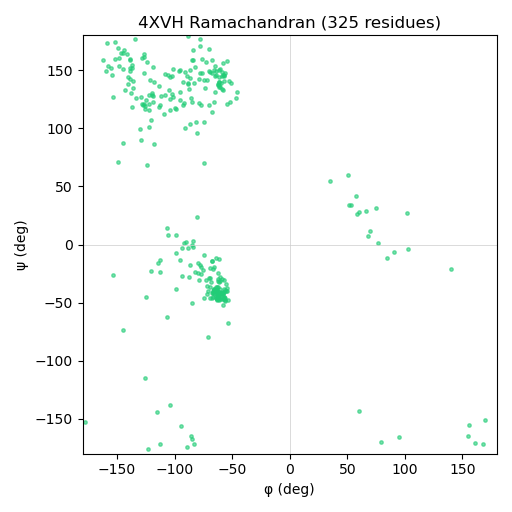-40.970 1.733 6.059 1.00 76.28 198 PRO A C 1
ATOM 1272 O O . PRO A 1 175 ? -40.646 2.062 4.903 1.00 77.15 198 PRO A O 1
ATOM 1276 N N . ASP A 1 176 ? -40.397 0.725 6.716 1.00 72.41 199 ASP A N 1
ATOM 1277 C CA . ASP A 1 176 ? -39.338 -0.078 6.113 1.00 68.52 199 ASP A CA 1
ATOM 1278 C C . ASP A 1 176 ? -39.918 -1.036 5.068 1.00 64.81 199 ASP A C 1
ATOM 1279 O O . ASP A 1 176 ? -39.936 -2.276 5.233 1.00 63.16 199 ASP A O 1
ATOM 1284 N N . THR A 1 177 ? -40.346 -0.426 3.971 1.00 58.14 200 THR A N 1
ATOM 1285 C CA . THR A 1 177 ? -40.970 -1.105 2.861 1.00 52.45 200 THR A CA 1
ATOM 1286 C C . THR A 1 177 ? -40.018 -1.810 1.872 1.00 45.63 200 THR A C 1
ATOM 1287 O O . THR A 1 177 ? -40.388 -2.117 0.747 1.00 46.65 200 THR A O 1
ATOM 1291 N N . SER A 1 178 ? -38.827 -2.152 2.323 1.00 38.11 201 SER A N 1
ATOM 1292 C CA . SER A 1 178 ? -37.870 -2.903 1.533 1.00 33.06 201 SER A CA 1
ATOM 1293 C C . SER A 1 178 ? -38.225 -4.418 1.490 1.00 27.89 201 SER A C 1
ATOM 1294 O O . SER A 1 178 ? -39.188 -4.833 2.123 1.00 26.87 201 SER A O 1
ATOM 1297 N N . PRO A 1 179 ? -37.457 -5.237 0.730 1.00 26.89 202 PRO A N 1
ATOM 1298 C CA . PRO A 1 179 ? -37.867 -6.648 0.578 1.00 26.08 202 PRO A CA 1
ATOM 1299 C C . PRO A 1 179 ? -38.002 -7.402 1.907 1.00 24.14 202 PRO A C 1
ATOM 1300 O O . PRO A 1 179 ? -37.244 -7.119 2.847 1.00 23.02 202 PRO A O 1
ATOM 1304 N N . LEU A 1 180 ? -38.971 -8.325 1.962 1.00 21.90 203 LEU A N 1
ATOM 1305 C CA . LEU A 1 180 ? -39.092 -9.304 3.044 1.00 20.88 203 LEU A CA 1
ATOM 1306 C C . LEU A 1 180 ? -38.200 -10.527 2.795 1.00 20.67 203 LEU A C 1
ATOM 1307 O O . LEU A 1 180 ? -37.656 -10.685 1.713 1.00 20.82 203 LEU A O 1
ATOM 1312 N N . MET A 1 181 ? -38.008 -11.375 3.794 1.00 19.71 204 MET A N 1
ATOM 1313 C CA . MET A 1 181 ? -37.128 -12.536 3.588 1.00 20.50 204 MET A CA 1
ATOM 1314 C C . MET A 1 181 ? -37.525 -13.452 2.416 1.00 20.96 204 MET A C 1
ATOM 1315 O O . MET A 1 181 ? -36.635 -13.941 1.716 1.00 20.28 204 MET A O 1
ATOM 1320 N N . PRO A 1 182 ? -38.837 -13.695 2.189 1.00 22.19 205 PRO A N 1
ATOM 1321 C CA . PRO A 1 182 ? -39.136 -14.609 1.072 1.00 22.61 205 PRO A CA 1
ATOM 1322 C C . PRO A 1 182 ? -38.600 -14.098 -0.269 1.00 22.68 205 PRO A C 1
ATOM 1323 O O . PRO A 1 182 ? -38.048 -14.873 -1.053 1.00 22.56 205 PRO A O 1
ATOM 1327 N N . GLN A 1 183 ? -38.747 -12.807 -0.522 1.00 21.56 206 GLN A N 1
ATOM 1328 C CA . GLN A 1 183 ? -38.202 -12.218 -1.732 1.00 22.50 206 GLN A CA 1
ATOM 1329 C C . GLN A 1 183 ? -36.679 -12.349 -1.778 1.00 21.42 206 GLN A C 1
ATOM 1330 O O . GLN A 1 183 ? -36.116 -12.676 -2.819 1.00 22.28 206 GLN A O 1
ATOM 1336 N N . LEU A 1 184 ? -36.026 -12.061 -0.657 1.00 20.94 207 LEU A N 1
ATOM 1337 C CA . LEU A 1 184 ? -34.576 -12.115 -0.585 1.00 19.51 207 LEU A CA 1
ATOM 1338 C C . LEU A 1 184 ? -34.082 -13.535 -0.839 1.00 19.32 207 LEU A C 1
ATOM 1339 O O . LEU A 1 184 ? -33.037 -13.740 -1.447 1.00 19.01 207 LEU A O 1
ATOM 1344 N N . TYR A 1 185 ? -34.843 -14.512 -0.355 1.00 18.51 208 TYR A N 1
ATOM 1345 C CA . TYR A 1 185 ? -34.512 -15.922 -0.579 1.00 18.77 208 TYR A CA 1
ATOM 1346 C C . TYR A 1 185 ? -34.501 -16.342 -2.065 1.00 20.38 208 TYR A C 1
ATOM 1347 O O . TYR A 1 185 ? -33.987 -17.429 -2.394 1.00 19.75 208 TYR A O 1
ATOM 1356 N N . THR A 1 186 ? -35.024 -15.502 -2.962 1.00 20.60 209 THR A N 1
ATOM 1357 C CA . THR A 1 186 ? -34.968 -15.839 -4.399 1.00 21.52 209 THR A CA 1
ATOM 1358 C C . THR A 1 186 ? -33.691 -15.342 -5.074 1.00 22.14 209 THR A C 1
ATOM 1359 O O . THR A 1 186 ? -33.470 -15.588 -6.268 1.00 21.06 209 THR A O 1
ATOM 1363 N N . ARG A 1 187 ? -32.856 -14.635 -4.321 1.00 21.22 210 ARG A N 1
ATOM 1364 C CA . ARG A 1 187 ? -31.691 -13.981 -4.915 1.00 22.32 210 ARG A CA 1
ATOM 1365 C C . ARG A 1 187 ? -30.446 -14.821 -4.763 1.00 21.58 210 ARG A C 1
ATOM 1366 O O . ARG A 1 187 ? -30.327 -15.516 -3.776 1.00 21.01 210 ARG A O 1
ATOM 1374 N N . TYR A 1 188 ? -29.504 -14.731 -5.704 1.00 22.91 211 TYR A N 1
ATOM 1375 C CA . TYR A 1 188 ? -28.259 -15.485 -5.572 1.00 21.56 211 TYR A CA 1
ATOM 1376 C C . TYR A 1 188 ? -27.435 -14.856 -4.460 1.00 20.67 211 TYR A C 1
ATOM 1377 O O . TYR A 1 188 ? -27.402 -15.367 -3.345 1.00 20.58 211 TYR A O 1
ATOM 1386 N N . GLY A 1 189 ? -26.758 -13.746 -4.766 1.00 20.30 212 GLY A N 1
ATOM 1387 C CA . GLY A 1 189 ? -26.158 -12.940 -3.718 1.00 19.93 212 GLY A CA 1
ATOM 1388 C C . GLY A 1 189 ? -27.230 -12.011 -3.199 1.00 20.73 212 GLY A C 1
ATOM 1389 O O . GLY A 1 189 ? -28.209 -11.748 -3.913 1.00 21.51 212 GLY A O 1
ATOM 1390 N N . ALA A 1 190 ? -27.050 -11.496 -1.983 1.00 19.52 213 ALA A N 1
ATOM 1391 C CA . ALA A 1 190 ? -28.097 -10.712 -1.333 1.00 19.12 213 ALA A CA 1
ATOM 1392 C C . ALA A 1 190 ? -28.565 -9.504 -2.109 1.00 20.76 213 ALA A C 1
ATOM 1393 O O . ALA A 1 190 ? -29.725 -9.116 -1.965 1.00 22.34 213 ALA A O 1
ATOM 1395 N N . ASN A 1 191 ? -27.690 -8.879 -2.907 1.00 21.59 214 ASN A N 1
ATOM 1396 C CA . ASN A 1 191 ? -28.119 -7.700 -3.655 1.00 23.82 214 ASN A CA 1
ATOM 1397 C C . ASN A 1 191 ? -28.289 -7.996 -5.134 1.00 25.22 214 ASN A C 1
ATOM 1398 O O . ASN A 1 191 ? -28.373 -7.090 -5.918 1.00 25.74 214 ASN A O 1
ATOM 1403 N N . ASP A 1 192 ? -28.320 -9.271 -5.506 1.00 24.82 215 ASP A N 1
ATOM 1404 C CA . ASP A 1 192 ? -28.550 -9.629 -6.905 1.00 26.18 215 ASP A CA 1
ATOM 1405 C C . ASP A 1 192 ? -30.047 -9.510 -7.243 1.00 26.67 215 ASP A C 1
ATOM 1406 O O . ASP A 1 192 ? -30.877 -9.287 -6.362 1.00 25.66 215 ASP A O 1
ATOM 1411 N N . ALA A 1 193 ? -30.384 -9.628 -8.520 1.00 27.52 216 ALA A N 1
ATOM 1412 C CA . ALA A 1 193 ? -31.774 -9.486 -8.967 1.00 27.45 216 ALA A CA 1
ATOM 1413 C C . ALA A 1 193 ? -32.682 -10.500 -8.290 1.00 26.43 216 ALA A C 1
ATOM 1414 O O . ALA A 1 193 ? -32.261 -11.620 -7.977 1.00 24.56 216 ALA A O 1
ATOM 1416 N N . ASP A 1 194 ? -33.930 -10.096 -8.076 1.00 27.44 217 ASP A N 1
ATOM 1417 C CA . ASP A 1 194 ? -34.979 -11.027 -7.687 1.00 27.62 217 ASP A CA 1
ATOM 1418 C C . ASP A 1 194 ? -35.000 -12.207 -8.636 1.00 26.35 217 ASP A C 1
ATOM 1419 O O . ASP A 1 194 ? -34.807 -12.054 -9.844 1.00 26.50 217 ASP A O 1
ATOM 1424 N N . GLY A 1 195 ? -35.188 -13.392 -8.074 1.00 25.89 218 GLY A N 1
ATOM 1425 C CA . GLY A 1 195 ? -35.204 -14.606 -8.866 1.00 28.27 218 GLY A CA 1
ATOM 1426 C C . GLY A 1 195 ? -33.874 -15.043 -9.466 1.00 29.19 218 GLY A C 1
ATOM 1427 O O . GLY A 1 195 ? -33.853 -15.947 -10.308 1.00 31.29 218 GLY A O 1
ATOM 1428 N N . SER A 1 196 ? -32.763 -14.446 -9.041 1.00 27.40 219 SER A N 1
ATOM 1429 C CA . SER A 1 196 ? -31.484 -14.791 -9.656 1.00 26.51 219 SER A CA 1
ATOM 1430 C C . SER A 1 196 ? -30.892 -16.102 -9.120 1.00 25.61 219 SER A C 1
ATOM 1431 O O . SER A 1 196 ? -29.982 -16.621 -9.722 1.00 25.92 219 SER A O 1
ATOM 1434 N N . TYR A 1 197 ? -31.363 -16.628 -7.992 1.00 24.22 220 TYR A N 1
ATOM 1435 C CA . TYR A 1 197 ? -30.892 -17.965 -7.577 1.00 22.86 220 TYR A CA 1
ATOM 1436 C C . TYR A 1 197 ? -31.578 -19.063 -8.392 1.00 24.85 220 TYR A C 1
ATOM 1437 O O . TYR A 1 197 ? -32.795 -19.193 -8.344 1.00 22.20 220 TYR A O 1
ATOM 1446 N N . PRO A 1 198 ? -30.797 -19.880 -9.121 1.00 25.57 221 PRO A N 1
ATOM 1447 C CA . PRO A 1 198 ? -31.458 -20.859 -9.990 1.00 26.58 221 PRO A CA 1
ATOM 1448 C C . PRO A 1 198 ? -31.868 -22.147 -9.264 1.00 24.94 221 PRO A C 1
ATOM 1449 O O . PRO A 1 198 ? -32.394 -23.034 -9.917 1.00 25.15 221 PRO A O 1
ATOM 1453 N N . PHE A 1 199 ? -31.650 -22.244 -7.953 1.00 21.39 222 PHE A N 1
ATOM 1454 C CA . PHE A 1 199 ? -31.942 -23.505 -7.253 1.00 24.54 222 PHE A CA 1
ATOM 1455 C C . PHE A 1 199 ? -31.294 -24.726 -7.965 1.00 23.33 222 PHE A C 1
ATOM 1456 O O . PHE A 1 199 ? -31.989 -25.659 -8.417 1.00 23.52 222 PHE A O 1
ATOM 1464 N N . PRO A 1 200 ? -29.952 -24.706 -8.092 1.00 22.73 223 PRO A N 1
ATOM 1465 C CA . PRO A 1 200 ? -29.276 -25.822 -8.764 1.00 25.20 223 PRO A CA 1
ATOM 1466 C C . PRO A 1 200 ? -29.467 -27.101 -7.968 1.00 21.75 223 PRO A C 1
ATOM 1467 O O . PRO A 1 200 ? -29.506 -27.069 -6.723 1.00 20.59 223 PRO A O 1
ATOM 1471 N N . ARG A 1 201 ? -29.562 -28.205 -8.682 1.00 22.82 224 ARG A N 1
ATOM 1472 C CA . ARG A 1 201 ? -29.874 -29.488 -8.073 1.00 22.77 224 ARG A CA 1
ATOM 1473 C C . ARG A 1 201 ? -28.678 -30.047 -7.303 1.00 22.09 224 ARG A C 1
ATOM 1474 O O . ARG A 1 201 ? -28.788 -31.055 -6.595 1.00 21.94 224 ARG A O 1
ATOM 1482 N N . SER A 1 202 ? -27.522 -29.401 -7.455 1.00 21.85 225 SER A N 1
ATOM 1483 C CA . SER A 1 202 ? -26.346 -29.737 -6.649 1.00 26.31 225 SER A CA 1
ATOM 1484 C C . SER A 1 202 ? -26.583 -29.413 -5.172 1.00 26.04 225 SER A C 1
ATOM 1485 O O . SER A 1 202 ? -25.894 -29.956 -4.272 1.00 27.08 225 SER A O 1
ATOM 1488 N N . TRP A 1 203 ? -27.567 -28.561 -4.897 1.00 22.70 226 TRP A N 1
ATOM 1489 C CA . TRP A 1 203 ? -27.877 -28.197 -3.502 1.00 20.79 226 TRP A CA 1
ATOM 1490 C C . TRP A 1 203 ? -29.342 -28.544 -3.235 1.00 20.62 226 TRP A C 1
ATOM 1491 O O . TRP A 1 203 ? -30.250 -27.971 -3.848 1.00 19.59 226 TRP A O 1
ATOM 1502 N N . SER A 1 204 ? -29.571 -29.479 -2.322 1.00 19.50 227 SER A N 1
ATOM 1503 C CA . SER A 1 204 ? -30.913 -29.976 -2.088 1.00 20.08 227 SER A CA 1
ATOM 1504 C C . SER A 1 204 ? -31.078 -30.278 -0.597 1.00 20.22 227 SER A C 1
ATOM 1505 O O . SER A 1 204 ? -30.840 -31.412 -0.159 1.00 21.97 227 SER A O 1
ATOM 1508 N N . PRO A 1 205 ? -31.466 -29.262 0.186 1.00 19.28 228 PRO A N 1
ATOM 1509 C CA . PRO A 1 205 ? -31.464 -29.394 1.640 1.00 19.50 228 PRO A CA 1
ATOM 1510 C C . PRO A 1 205 ? -32.341 -30.522 2.150 1.00 20.39 228 PRO A C 1
ATOM 1511 O O . PRO A 1 205 ? -33.499 -30.670 1.721 1.00 20.22 228 PRO A O 1
ATOM 1515 N N . ASP A 1 206 ? -31.778 -31.300 3.066 1.00 19.19 229 ASP A N 1
ATOM 1516 C CA . ASP A 1 206 ? -32.539 -32.290 3.800 1.00 20.13 229 ASP A CA 1
ATOM 1517 C C . ASP A 1 206 ? -33.449 -31.614 4.804 1.00 19.73 229 ASP A C 1
ATOM 1518 O O . ASP A 1 206 ? -34.534 -32.123 5.143 1.00 17.02 229 ASP A O 1
ATOM 1523 N N . ALA A 1 207 ? -32.982 -30.467 5.282 1.00 18.00 230 ALA A N 1
ATOM 1524 C CA . ALA A 1 207 ? -33.687 -29.729 6.308 1.00 18.48 230 ALA A CA 1
ATOM 1525 C C . ALA A 1 207 ? -33.629 -28.250 5.985 1.00 18.75 230 ALA A C 1
ATOM 1526 O O . ALA A 1 207 ? -32.600 -27.756 5.516 1.00 17.24 230 ALA A O 1
ATOM 1528 N N . VAL A 1 208 ? -34.731 -27.558 6.271 1.00 18.40 231 VAL A N 1
ATOM 1529 C CA . VAL A 1 208 ? -34.835 -26.123 6.112 1.00 16.35 231 VAL A CA 1
ATOM 1530 C C . VAL A 1 208 ? -35.326 -25.544 7.422 1.00 16.70 231 VAL A C 1
ATOM 1531 O O . VAL A 1 208 ? -36.413 -25.914 7.916 1.00 16.68 231 VAL A O 1
ATOM 1535 N N . VAL A 1 209 ? -34.496 -24.662 7.977 1.00 16.00 232 VAL A N 1
ATOM 1536 C CA . VAL A 1 209 ? -34.729 -24.038 9.273 1.00 15.86 232 VAL A CA 1
ATOM 1537 C C . VAL A 1 209 ? -35.202 -22.607 9.063 1.00 14.59 232 VAL A C 1
ATOM 1538 O O . VAL A 1 209 ? -34.568 -21.843 8.321 1.00 14.63 232 VAL A O 1
ATOM 1542 N N . ILE A 1 210 ? -36.343 -22.260 9.642 1.00 15.11 233 ILE A N 1
ATOM 1543 C CA . ILE A 1 210 ? -36.838 -20.898 9.463 1.00 17.30 233 ILE A CA 1
ATOM 1544 C C . ILE A 1 210 ? -37.072 -20.251 10.811 1.00 17.69 233 ILE A C 1
ATOM 1545 O O . ILE A 1 210 ? -37.838 -20.775 11.608 1.00 18.82 233 ILE A O 1
ATOM 1550 N N . ASN A 1 211 ? -36.441 -19.095 11.032 1.00 16.99 234 ASN A N 1
ATOM 1551 C CA . ASN A 1 211 ? -36.593 -18.348 12.272 1.00 17.06 234 ASN A CA 1
ATOM 1552 C C . ASN A 1 211 ? -36.933 -16.883 11.973 1.00 16.64 234 ASN A C 1
ATOM 1553 O O . ASN A 1 211 ? -36.046 -16.034 11.827 1.00 16.98 234 ASN A O 1
ATOM 1558 N N . LEU A 1 212 ? -38.226 -16.598 11.882 1.00 17.19 235 LEU A N 1
ATOM 1559 C CA . LEU A 1 212 ? -38.693 -15.271 11.520 1.00 17.85 235 LEU A CA 1
ATOM 1560 C C . LEU A 1 212 ? -39.913 -14.899 12.352 1.00 18.92 235 LEU A C 1
ATOM 1561 O O . LEU A 1 212 ? -40.758 -15.768 12.654 1.00 19.18 235 LEU A O 1
ATOM 1566 N N . GLY A 1 213 ? -40.017 -13.621 12.704 1.00 18.54 236 GLY A N 1
ATOM 1567 C CA . GLY A 1 213 ? -41.173 -13.150 13.463 1.00 20.81 236 GLY A CA 1
ATOM 1568 C C . GLY A 1 213 ? -40.767 -12.150 14.531 1.00 21.40 236 GLY A C 1
ATOM 1569 O O . GLY A 1 213 ? -41.591 -11.385 15.009 1.00 22.71 236 GLY A O 1
ATOM 1570 N N . THR A 1 214 ? -39.498 -12.162 14.934 1.00 20.26 237 THR A N 1
ATOM 1571 C CA . THR A 1 214 ? -39.059 -11.180 15.923 1.00 19.56 237 THR A CA 1
ATOM 1572 C C . THR A 1 214 ? -39.364 -9.765 15.404 1.00 20.16 237 THR A C 1
ATOM 1573 O O . THR A 1 214 ? -39.938 -8.947 16.120 1.00 21.00 237 THR A O 1
ATOM 1577 N N . ASN A 1 215 ? -39.009 -9.481 14.158 1.00 19.02 238 ASN A N 1
ATOM 1578 C CA . ASN A 1 215 ? -39.308 -8.162 13.594 1.00 20.58 238 ASN A CA 1
ATOM 1579 C C . ASN A 1 215 ? -40.795 -7.929 13.296 1.00 21.54 238 ASN A C 1
ATOM 1580 O O . ASN A 1 215 ? -41.309 -6.809 13.481 1.00 20.80 238 ASN A O 1
ATOM 1585 N N . ASP A 1 216 ? -41.493 -8.973 12.856 1.00 19.72 239 ASP A N 1
ATOM 1586 C CA . ASP A 1 216 ? -42.908 -8.831 12.508 1.00 22.33 239 ASP A CA 1
ATOM 1587 C C . ASP A 1 216 ? -43.722 -8.379 13.725 1.00 22.09 239 ASP A C 1
ATOM 1588 O O . ASP A 1 216 ? -44.667 -7.567 13.628 1.00 24.33 239 ASP A O 1
ATOM 1593 N N . PHE A 1 217 ? -43.347 -8.916 14.885 1.00 21.79 240 PHE A N 1
ATOM 1594 C CA . PHE A 1 217 ? -44.112 -8.658 16.100 1.00 24.24 240 PHE A CA 1
ATOM 1595 C C . PHE A 1 217 ? -43.858 -7.275 16.700 1.00 25.18 240 PHE A C 1
ATOM 1596 O O . PHE A 1 217 ? -44.666 -6.765 17.462 1.00 27.27 240 PHE A O 1
ATOM 1604 N N . GLY A 1 218 ? -42.751 -6.647 16.345 1.00 25.01 241 GLY A N 1
ATOM 1605 C CA . GLY A 1 218 ? -42.515 -5.289 16.831 1.00 24.75 241 GLY A CA 1
ATOM 1606 C C . GLY A 1 218 ? -43.589 -4.322 16.370 1.00 27.09 241 GLY A C 1
ATOM 1607 O O . GLY A 1 218 ? -43.958 -4.339 15.188 1.00 26.32 241 GLY A O 1
ATOM 1608 N N . TYR A 1 219 ? -44.086 -3.468 17.276 1.00 26.02 242 TYR A N 1
ATOM 1609 C CA . TYR A 1 219 ? -45.118 -2.513 16.887 1.00 28.99 242 TYR A CA 1
ATOM 1610 C C . TYR A 1 219 ? -45.142 -1.239 17.744 1.00 30.37 242 TYR A C 1
ATOM 1611 O O . TYR A 1 219 ? -45.609 -0.185 17.278 1.00 30.42 242 TYR A O 1
ATOM 1620 N N . LEU A 1 220 ? -44.665 -1.342 18.985 1.00 29.82 243 LEU A N 1
ATOM 1621 C CA . LEU A 1 220 ? -44.961 -0.324 20.001 1.00 33.53 243 LEU A CA 1
ATOM 1622 C C . LEU A 1 220 ? -44.595 1.082 19.556 1.00 34.08 243 LEU A C 1
ATOM 1623 O O . LEU A 1 220 ? -43.445 1.350 19.208 1.00 32.88 243 LEU A O 1
ATOM 1628 N N . GLY A 1 221 ? -45.600 1.952 19.526 1.00 36.11 244 GLY A N 1
ATOM 1629 C CA . GLY A 1 221 ? -45.419 3.363 19.208 1.00 37.65 244 GLY A CA 1
ATOM 1630 C C . GLY A 1 221 ? -45.227 3.681 17.727 1.00 36.27 244 GLY A C 1
ATOM 1631 O O . GLY A 1 221 ? -45.073 4.844 17.344 1.00 37.48 244 GLY A O 1
ATOM 1632 N N . VAL A 1 222 ? -45.267 2.656 16.886 1.00 34.21 245 VAL A N 1
ATOM 1633 C CA . VAL A 1 222 ? -44.972 2.837 15.472 1.00 35.22 245 VAL A CA 1
ATOM 1634 C C . VAL A 1 222 ? -46.105 2.345 14.555 1.00 35.28 245 VAL A C 1
ATOM 1635 O O . VAL A 1 222 ? -46.469 3.007 13.593 1.00 35.64 245 VAL A O 1
ATOM 1639 N N . ARG A 1 223 ? -46.639 1.162 14.843 1.00 34.30 246 ARG A N 1
ATOM 1640 C CA . ARG A 1 223 ? -47.660 0.576 13.977 1.00 35.54 246 ARG A CA 1
ATOM 1641 C C . ARG A 1 223 ? -48.601 -0.338 14.760 1.00 35.98 246 ARG A C 1
ATOM 1642 O O . ARG A 1 223 ? -48.405 -0.577 15.950 1.00 35.38 246 ARG A O 1
ATOM 1650 N N . ASP A 1 224 ? -49.638 -0.830 14.095 1.00 37.70 247 ASP A N 1
ATOM 1651 C CA . ASP A 1 224 ? -50.557 -1.766 14.725 1.00 37.84 247 ASP A CA 1
ATOM 1652 C C . ASP A 1 224 ? -49.843 -3.063 15.085 1.00 34.13 247 ASP A C 1
ATOM 1653 O O . ASP A 1 224 ? -48.911 -3.489 14.375 1.00 32.06 247 ASP A O 1
ATOM 1658 N N . PRO A 1 225 ? -50.299 -3.725 16.162 1.00 34.26 248 PRO A N 1
ATOM 1659 C CA . PRO A 1 225 ? -49.807 -5.091 16.423 1.00 33.23 248 PRO A CA 1
ATOM 1660 C C . PRO A 1 225 ? -50.020 -6.006 15.198 1.00 32.16 248 PRO A C 1
ATOM 1661 O O . PRO A 1 225 ? -50.876 -5.725 14.349 1.00 33.66 248 PRO A O 1
ATOM 1665 N N . ILE A 1 226 ? -49.242 -7.077 15.122 1.00 30.24 249 ILE A N 1
ATOM 1666 C CA . ILE A 1 226 ? -49.193 -7.965 13.962 1.00 30.49 249 ILE A CA 1
ATOM 1667 C C . ILE A 1 226 ? -50.556 -8.577 13.609 1.00 32.52 249 ILE A C 1
ATOM 1668 O O . ILE A 1 226 ? -51.392 -8.816 14.484 1.00 31.21 249 ILE A O 1
ATOM 1673 N N . ASP A 1 227 ? -50.790 -8.780 12.313 1.00 32.35 250 ASP A N 1
ATOM 1674 C CA . ASP A 1 227 ? -51.966 -9.534 11.882 1.00 33.69 250 ASP A CA 1
ATOM 1675 C C . ASP A 1 227 ? -51.575 -10.978 12.019 1.00 31.52 250 ASP A C 1
ATOM 1676 O O . ASP A 1 227 ? -50.790 -11.475 11.214 1.00 31.03 250 ASP A O 1
ATOM 1681 N N . VAL A 1 228 ? -52.090 -11.653 13.039 1.00 31.73 251 VAL A N 1
ATOM 1682 C CA . VAL A 1 228 ? -51.618 -13.003 13.336 1.00 32.62 251 VAL A CA 1
ATOM 1683 C C . VAL A 1 228 ? -51.980 -14.002 12.251 1.00 33.60 251 VAL A C 1
ATOM 1684 O O . VAL A 1 228 ? -51.163 -14.873 11.887 1.00 33.43 251 VAL A O 1
ATOM 1688 N N . ALA A 1 229 ? -53.192 -13.858 11.723 1.00 34.21 252 ALA A N 1
ATOM 1689 C CA . ALA A 1 229 ? -53.685 -14.743 10.693 1.00 34.38 252 ALA A CA 1
ATOM 1690 C C . ALA A 1 229 ? -52.815 -14.608 9.462 1.00 33.01 252 ALA A C 1
ATOM 1691 O O . ALA A 1 229 ? -52.458 -15.608 8.837 1.00 32.16 252 ALA A O 1
ATOM 1693 N N . ALA A 1 230 ? -52.458 -13.371 9.123 1.00 33.21 253 ALA A N 1
ATOM 1694 C CA . ALA A 1 230 ? -51.585 -13.125 7.975 1.00 32.23 253 ALA A CA 1
ATOM 1695 C C . ALA A 1 230 ? -50.192 -13.695 8.223 1.00 30.12 253 ALA A C 1
ATOM 1696 O O . ALA A 1 230 ? -49.573 -14.264 7.318 1.00 30.18 253 ALA A O 1
ATOM 1698 N N . TYR A 1 231 ? -49.692 -13.568 9.449 1.00 28.37 254 TYR A N 1
ATOM 1699 C CA . TYR A 1 231 ? -48.362 -14.128 9.771 1.00 26.05 254 TYR A CA 1
ATOM 1700 C C . TYR A 1 231 ? -48.375 -15.658 9.578 1.00 26.95 254 TYR A C 1
ATOM 1701 O O . TYR A 1 231 ? -47.507 -16.244 8.910 1.00 25.54 254 TYR A O 1
ATOM 1710 N N . THR A 1 232 ? -49.401 -16.289 10.132 1.00 29.03 255 THR A N 1
ATOM 1711 C CA . THR A 1 232 ? -49.607 -17.726 9.984 1.00 29.04 255 THR A CA 1
ATOM 1712 C C . THR A 1 232 ? -49.730 -18.137 8.512 1.00 29.70 255 THR A C 1
ATOM 1713 O O . THR A 1 232 ? -49.063 -19.073 8.056 1.00 28.24 255 THR A O 1
ATOM 1717 N N . ASP A 1 233 ? -50.627 -17.454 7.791 1.00 30.83 256 ASP A N 1
ATOM 1718 C CA . ASP A 1 233 ? -50.858 -17.755 6.380 1.00 31.63 256 ASP A CA 1
ATOM 1719 C C . ASP A 1 233 ? -49.555 -17.628 5.580 1.00 29.28 256 ASP A C 1
ATOM 1720 O O . ASP A 1 233 ? -49.291 -18.427 4.689 1.00 29.69 256 ASP A O 1
ATOM 1725 N N . ALA A 1 234 ? -48.757 -16.602 5.887 1.00 26.99 257 ALA A N 1
ATOM 1726 C CA . ALA A 1 234 ? -47.510 -16.354 5.182 1.00 26.03 257 ALA A CA 1
ATOM 1727 C C . ALA A 1 234 ? -46.461 -17.407 5.470 1.00 25.25 257 ALA A C 1
ATOM 1728 O O . ALA A 1 234 ? -45.637 -17.750 4.601 1.00 24.42 257 ALA A O 1
ATOM 1730 N N . MET A 1 235 ? -46.446 -17.873 6.711 1.00 24.54 258 MET A N 1
ATOM 1731 C CA . MET A 1 235 ? -45.512 -18.931 7.089 1.00 24.04 258 MET A CA 1
ATOM 1732 C C . MET A 1 235 ? -45.829 -20.202 6.268 1.00 24.98 258 MET A C 1
ATOM 1733 O O . MET A 1 235 ? -44.937 -20.836 5.732 1.00 24.91 258 MET A O 1
ATOM 1738 N N . VAL A 1 236 ? -47.110 -20.543 6.154 1.00 26.81 259 VAL A N 1
ATOM 1739 C CA . VAL A 1 236 ? -47.497 -21.698 5.350 1.00 27.75 259 VAL A CA 1
ATOM 1740 C C . VAL A 1 236 ? -47.078 -21.489 3.887 1.00 29.95 259 VAL A C 1
ATOM 1741 O O . VAL A 1 236 ? -46.430 -22.343 3.284 1.00 30.41 259 VAL A O 1
ATOM 1745 N N . LYS A 1 237 ? -47.376 -20.315 3.346 1.00 30.58 260 LYS A N 1
ATOM 1746 C CA . LYS A 1 237 ? -47.054 -20.026 1.956 1.00 31.10 260 LYS A CA 1
ATOM 1747 C C . LYS A 1 237 ? -45.533 -20.047 1.664 1.00 27.22 260 LYS A C 1
ATOM 1748 O O . LYS A 1 237 ? -45.096 -20.534 0.613 1.00 26.57 260 LYS A O 1
ATOM 1754 N N . PHE A 1 238 ? -44.734 -19.516 2.595 1.00 24.09 261 PHE A N 1
ATOM 1755 C CA . PHE A 1 238 ? -43.282 -19.465 2.427 1.00 23.52 261 PHE A CA 1
ATOM 1756 C C . PHE A 1 238 ? -42.720 -20.906 2.350 1.00 23.48 261 PHE A C 1
ATOM 1757 O O . PHE A 1 238 ? -41.945 -21.235 1.463 1.00 23.62 261 PHE A O 1
ATOM 1765 N N . VAL A 1 239 ? -43.147 -21.758 3.266 1.00 22.58 262 VAL A N 1
ATOM 1766 C CA . VAL A 1 239 ? -42.743 -23.145 3.205 1.00 22.69 262 VAL A CA 1
ATOM 1767 C C . VAL A 1 239 ? -43.226 -23.799 1.901 1.00 24.59 262 VAL A C 1
ATOM 1768 O O . VAL A 1 239 ? -42.453 -24.484 1.215 1.00 26.26 262 VAL A O 1
ATOM 1772 N N . GLN A 1 240 ? -44.485 -23.575 1.526 1.00 24.66 263 GLN A N 1
ATOM 1773 C CA . GLN A 1 240 ? -44.973 -24.160 0.293 1.00 26.18 263 GLN A CA 1
ATOM 1774 C C . GLN A 1 240 ? -44.119 -23.668 -0.881 1.00 26.77 263 GLN A C 1
ATOM 1775 O O . GLN A 1 240 ? -43.770 -24.452 -1.769 1.00 26.75 263 GLN A O 1
ATOM 1781 N N . ASP A 1 241 ? -43.753 -22.383 -0.874 1.00 26.27 264 ASP A N 1
ATOM 1782 C CA . ASP A 1 241 ? -42.912 -21.840 -1.947 1.00 27.89 264 ASP A CA 1
ATOM 1783 C C . ASP A 1 241 ? -41.525 -22.521 -1.969 1.00 27.05 264 ASP A C 1
ATOM 1784 O O . ASP A 1 241 ? -40.997 -22.829 -3.051 1.00 29.13 264 ASP A O 1
ATOM 1789 N N . ILE A 1 242 ? -40.948 -22.789 -0.798 1.00 22.16 265 ILE A N 1
ATOM 1790 C CA . ILE A 1 242 ? -39.649 -23.472 -0.766 1.00 21.32 265 ILE A CA 1
ATOM 1791 C C . ILE A 1 242 ? -39.790 -24.929 -1.244 1.00 24.10 265 ILE A C 1
ATOM 1792 O O . ILE A 1 242 ? -38.892 -25.484 -1.898 1.00 23.71 265 ILE A O 1
ATOM 1797 N N . GLN A 1 243 ? -40.946 -25.521 -0.957 1.00 25.12 266 GLN A N 1
ATOM 1798 C CA . GLN A 1 243 ? -41.211 -26.901 -1.334 1.00 27.49 266 GLN A CA 1
ATOM 1799 C C . GLN A 1 243 ? -41.354 -27.072 -2.841 1.00 28.10 266 GLN A C 1
ATOM 1800 O O . GLN A 1 243 ? -41.208 -28.179 -3.350 1.00 26.78 266 GLN A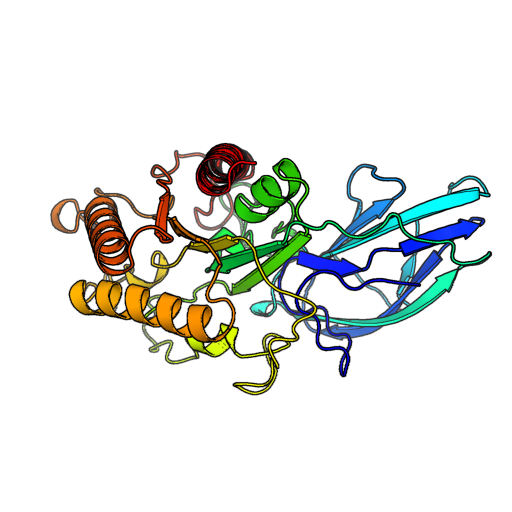 O 1
ATOM 1806 N N . LYS A 1 244 ? -41.634 -25.986 -3.552 1.00 29.33 267 LYS A N 1
ATOM 1807 C CA . LYS A 1 244 ? -41.573 -26.022 -5.017 1.00 32.95 267 LYS A CA 1
ATOM 1808 C C . LYS A 1 244 ? -40.185 -26.500 -5.467 1.00 31.37 267 LYS A C 1
ATOM 1809 O O . LYS A 1 244 ? -40.045 -27.194 -6.482 1.00 31.56 267 LYS A O 1
ATOM 1815 N N . HIS A 1 245 ? -39.154 -26.135 -4.696 1.00 28.38 268 HIS A N 1
ATOM 1816 C CA . HIS A 1 245 ? -37.789 -26.509 -5.059 1.00 27.66 268 HIS A CA 1
ATOM 1817 C C . HIS A 1 245 ? -37.277 -27.728 -4.305 1.00 25.16 268 HIS A C 1
ATOM 1818 O O . HIS A 1 245 ? -36.558 -28.548 -4.855 1.00 24.17 268 HIS A O 1
ATOM 1825 N N . TYR A 1 246 ? -37.639 -27.824 -3.029 1.00 24.20 269 TYR A N 1
ATOM 1826 C CA . TYR A 1 246 ? -37.148 -28.890 -2.175 1.00 23.89 269 TYR A CA 1
ATOM 1827 C C . TYR A 1 246 ? -38.323 -29.656 -1.567 1.00 23.60 269 TYR A C 1
ATOM 1828 O O . TYR A 1 246 ? -38.570 -29.582 -0.368 1.00 22.53 269 TYR A O 1
ATOM 1837 N N . PRO A 1 247 ? -39.061 -30.381 -2.401 1.00 26.00 270 PRO A N 1
ATOM 1838 C CA . PRO A 1 247 ? -40.306 -31.004 -1.929 1.00 26.82 270 PRO A CA 1
ATOM 1839 C C . PRO A 1 247 ? -40.116 -32.032 -0.815 1.00 26.91 270 PRO A C 1
ATOM 1840 O O . PRO A 1 247 ? -41.057 -32.292 -0.066 1.00 28.37 270 PRO A O 1
ATOM 1844 N N . ARG A 1 248 ? -38.937 -32.630 -0.724 1.00 26.26 271 ARG A N 1
ATOM 1845 C CA . ARG A 1 248 ? -38.724 -33.679 0.272 1.00 27.53 271 ARG A CA 1
ATOM 1846 C C . ARG A 1 248 ? -38.137 -33.127 1.579 1.00 23.06 271 ARG A C 1
ATOM 1847 O O . ARG A 1 248 ? -37.911 -33.871 2.513 1.00 22.68 271 ARG A O 1
ATOM 1855 N N . ALA A 1 249 ? -37.848 -31.838 1.650 1.00 21.00 272 ALA A N 1
ATOM 1856 C CA . ALA A 1 249 ? -37.173 -31.344 2.859 1.00 20.69 272 ALA A CA 1
ATOM 1857 C C . ALA A 1 249 ? -38.101 -31.358 4.063 1.00 21.99 272 ALA A C 1
ATOM 1858 O O . ALA A 1 249 ? -39.312 -31.156 3.910 1.00 22.73 272 ALA A O 1
ATOM 1860 N N . HIS A 1 250 ? -37.540 -31.563 5.256 1.00 21.52 273 HIS A N 1
ATOM 1861 C CA . HIS A 1 250 ? -38.278 -31.281 6.481 1.00 22.40 273 HIS A CA 1
ATOM 1862 C C . HIS A 1 250 ? -38.053 -29.829 6.891 1.00 22.07 273 HIS A C 1
ATOM 1863 O O . HIS A 1 250 ? -36.960 -29.285 6.700 1.00 16.39 273 HIS A O 1
ATOM 1870 N N . PHE A 1 251 ? -39.089 -29.206 7.453 1.00 17.54 274 PHE A N 1
ATOM 1871 C CA . PHE A 1 251 ? -38.995 -27.798 7.831 1.00 17.33 274 PHE A CA 1
ATOM 1872 C C . PHE A 1 251 ? -39.058 -27.644 9.351 1.00 17.70 274 PHE A C 1
ATOM 1873 O O . PHE A 1 251 ? -39.898 -28.283 10.025 1.00 19.18 274 PHE A O 1
ATOM 1881 N N . PHE A 1 252 ? -38.185 -26.785 9.873 1.00 17.13 275 PHE A N 1
ATOM 1882 C CA . PHE A 1 252 ? -38.036 -26.551 11.300 1.00 16.59 275 PHE A CA 1
ATOM 1883 C C . PHE A 1 252 ? -38.308 -25.081 11.581 1.00 16.88 275 PHE A C 1
ATOM 1884 O O . PHE A 1 252 ? -37.497 -24.202 11.249 1.00 17.65 275 PHE A O 1
ATOM 1892 N N . LEU A 1 253 ? -39.470 -24.834 12.181 1.00 17.12 276 LEU A N 1
ATOM 1893 C CA . LEU A 1 253 ? -39.991 -23.488 12.411 1.00 17.32 276 LEU A CA 1
ATOM 1894 C C . LEU A 1 253 ? -39.822 -23.085 13.871 1.00 18.12 276 LEU A C 1
ATOM 1895 O O . LEU A 1 253 ? -40.395 -23.698 14.774 1.00 19.19 276 LEU A O 1
ATOM 1900 N N . LEU A 1 254 ? -39.016 -22.070 14.107 1.00 17.35 277 LEU A N 1
ATOM 1901 C CA . LEU A 1 254 ? -38.663 -21.693 15.478 1.00 17.54 277 LEU A CA 1
ATOM 1902 C C . LEU A 1 254 ? -39.363 -20.423 15.928 1.00 17.71 277 LEU A C 1
ATOM 1903 O O . LEU A 1 254 ? -39.547 -19.500 15.149 1.00 16.66 277 LEU A O 1
ATOM 1908 N N . ASN A 1 255 ? -39.704 -20.360 17.209 1.00 18.35 278 ASN A N 1
ATOM 1909 C CA . ASN A 1 255 ? -40.146 -19.117 17.771 1.00 17.93 278 ASN A CA 1
ATOM 1910 C C . ASN A 1 255 ? -38.911 -18.349 18.286 1.00 18.96 278 ASN A C 1
ATOM 1911 O O . ASN A 1 255 ? -37.761 -18.825 18.210 1.00 17.36 278 ASN A O 1
ATOM 1916 N N . SER A 1 256 ? -39.145 -17.171 18.817 1.00 19.09 279 SER A N 1
ATOM 1917 C CA . SER A 1 256 ? -38.055 -16.220 19.040 1.00 17.94 279 SER A CA 1
ATOM 1918 C C . SER A 1 256 ? -37.570 -16.147 20.482 1.00 18.81 279 SER A C 1
ATOM 1919 O O . SER A 1 256 ? -38.365 -15.896 21.389 1.00 18.60 279 SER A O 1
ATOM 1922 N N . PRO A 1 257 ? -36.256 -16.303 20.688 1.00 18.41 280 PRO A N 1
ATOM 1923 C CA . PRO A 1 257 ? -35.651 -16.107 22.012 1.00 18.92 280 PRO A CA 1
ATOM 1924 C C . PRO A 1 257 ? -35.709 -14.640 22.471 1.00 18.86 280 PRO A C 1
ATOM 1925 O O . PRO A 1 257 ? -35.488 -14.369 23.652 1.00 17.73 280 PRO A O 1
ATOM 1929 N N . MET A 1 258 ? -36.004 -13.713 21.550 1.00 19.62 281 MET A N 1
ATOM 1930 C CA . MET A 1 258 ? -36.104 -12.297 21.901 1.00 20.32 281 MET A CA 1
ATOM 1931 C C . MET A 1 258 ? -37.528 -11.834 22.187 1.00 24.48 281 MET A C 1
ATOM 1932 O O . MET A 1 258 ? -37.704 -10.732 22.703 1.00 27.39 281 MET A O 1
ATOM 1937 N N . LEU A 1 259 ? -38.543 -12.629 21.850 1.00 23.32 282 LEU A N 1
ATOM 1938 C CA . LEU A 1 259 ? -39.912 -12.233 22.207 1.00 24.47 282 LEU A CA 1
ATOM 1939 C C . LEU A 1 259 ? -40.269 -12.803 23.569 1.00 25.47 282 LEU A C 1
ATOM 1940 O O . LEU A 1 259 ? -39.787 -13.882 23.939 1.00 25.17 282 LEU A O 1
ATOM 1945 N N . SER A 1 260 ? -41.102 -12.081 24.317 1.00 26.25 283 SER A N 1
ATOM 1946 C CA . SER A 1 260 ? -41.564 -12.551 25.619 1.00 25.56 283 SER A CA 1
ATOM 1947 C C . SER A 1 260 ? -43.062 -12.336 25.728 1.00 26.19 283 SER A C 1
ATOM 1948 O O . SER A 1 260 ? -43.673 -11.759 24.814 1.00 26.18 283 SER A O 1
ATOM 1951 N N . ASP A 1 261 ? -43.639 -12.783 26.847 1.00 25.90 284 ASP A N 1
ATOM 1952 C CA . ASP A 1 261 ? -45.035 -12.495 27.158 1.00 27.55 284 ASP A CA 1
ATOM 1953 C C . ASP A 1 261 ? -45.162 -11.328 28.121 1.00 29.26 284 ASP A C 1
ATOM 1954 O O . ASP A 1 261 ? -46.249 -11.053 28.615 1.00 30.97 284 ASP A O 1
ATOM 1959 N N . THR A 1 262 ? -44.057 -10.639 28.404 1.00 29.74 285 THR A N 1
ATOM 1960 C CA . THR A 1 262 ? -44.133 -9.493 29.320 1.00 33.46 285 THR A CA 1
ATOM 1961 C C . THR A 1 262 ? -43.827 -8.164 28.649 1.00 34.55 285 THR A C 1
ATOM 1962 O O . THR A 1 262 ? -44.139 -7.116 29.188 1.00 36.96 285 THR A O 1
ATOM 1966 N N . TRP A 1 263 ? -43.223 -8.210 27.470 1.00 33.32 286 TRP A N 1
ATOM 1967 C CA . TRP A 1 263 ? -42.924 -6.999 26.723 1.00 34.89 286 TRP A CA 1
ATOM 1968 C C . TRP A 1 263 ? -43.601 -7.067 25.365 1.00 33.35 286 TRP A C 1
ATOM 1969 O O . TRP A 1 263 ? -43.635 -8.135 24.749 1.00 31.47 286 TRP A O 1
ATOM 1980 N N . PRO A 1 264 ? -44.125 -5.926 24.881 1.00 34.24 287 PRO A N 1
ATOM 1981 C CA . PRO A 1 264 ? -44.215 -4.611 25.555 1.00 34.57 287 PRO A CA 1
ATOM 1982 C C . PRO A 1 264 ? -45.201 -4.597 26.715 1.00 35.97 287 PRO A C 1
ATOM 1983 O O . PRO A 1 264 ? -45.061 -3.801 27.656 1.00 37.37 287 PRO A O 1
ATOM 1987 N N . THR A 1 265 ? -46.222 -5.444 26.621 1.00 34.28 288 THR A N 1
ATOM 1988 C CA . THR A 1 265 ? -47.244 -5.530 27.647 1.00 34.67 288 THR A CA 1
ATOM 1989 C C . THR A 1 265 ? -47.577 -6.999 27.854 1.00 34.51 288 THR A C 1
ATOM 1990 O O . THR A 1 265 ? -47.326 -7.822 26.980 1.00 32.77 288 THR A O 1
ATOM 1994 N N . ALA A 1 266 ? -48.143 -7.319 29.008 1.00 36.67 289 ALA A N 1
ATOM 1995 C CA . ALA A 1 266 ? -48.568 -8.679 29.304 1.00 36.20 289 ALA A CA 1
ATOM 1996 C C . ALA A 1 266 ? -49.710 -9.079 28.370 1.00 37.03 289 ALA A C 1
ATOM 1997 O O . ALA A 1 266 ? -49.773 -10.218 27.894 1.00 37.20 289 ALA A O 1
ATOM 1999 N N . ALA A 1 267 ? -50.595 -8.124 28.097 1.00 36.97 290 ALA A N 1
ATOM 2000 C CA . ALA A 1 267 ? -51.745 -8.358 27.226 1.00 37.81 290 ALA A CA 1
ATOM 2001 C C . ALA A 1 267 ? -51.351 -8.846 25.827 1.00 37.11 290 ALA A C 1
ATOM 2002 O O . ALA A 1 267 ? -52.043 -9.679 25.234 1.00 37.28 290 ALA A O 1
ATOM 2004 N N . ASP A 1 268 ? -50.263 -8.295 25.288 1.00 35.02 291 ASP A N 1
ATOM 2005 C CA . ASP A 1 268 ? -49.780 -8.685 23.972 1.00 34.19 291 ASP A CA 1
ATOM 2006 C C . ASP A 1 268 ? -49.408 -10.160 23.926 1.00 32.54 291 ASP A C 1
ATOM 2007 O O . ASP A 1 268 ? -49.517 -10.783 22.872 1.00 32.21 291 ASP A O 1
ATOM 2012 N N . ALA A 1 269 ? -48.934 -10.696 25.054 1.00 31.79 292 ALA A N 1
ATOM 2013 C CA . ALA A 1 269 ? -48.415 -12.072 25.143 1.00 30.43 292 ALA A CA 1
ATOM 2014 C C . ALA A 1 269 ? -47.693 -12.486 23.869 1.00 29.11 292 ALA A C 1
ATOM 2015 O O . ALA A 1 269 ? -48.018 -13.512 23.266 1.00 26.94 292 ALA A O 1
ATOM 2017 N N . GLN A 1 270 ? -46.712 -11.691 23.450 1.00 28.18 293 GLN A N 1
ATOM 2018 C CA . GLN A 1 270 ? -46.141 -11.864 22.120 1.00 26.84 293 GLN A CA 1
ATOM 2019 C C . GLN A 1 270 ? -45.544 -13.274 21.859 1.00 27.67 293 GLN A C 1
ATOM 2020 O O . GLN A 1 270 ? -45.745 -13.856 20.770 1.00 27.21 293 GLN A O 1
ATOM 2026 N N . LYS A 1 271 ? -44.838 -13.828 22.845 1.00 25.99 294 LYS A N 1
ATOM 2027 C CA . LYS A 1 271 ? -44.156 -15.112 22.661 1.00 24.51 294 LYS A CA 1
ATOM 2028 C C . LYS A 1 271 ? -45.146 -16.270 22.527 1.00 25.33 294 LYS A C 1
ATOM 2029 O O . LYS A 1 271 ? -45.019 -17.129 21.662 1.00 22.13 294 LYS A O 1
ATOM 2035 N N . THR A 1 272 ? -46.131 -16.300 23.406 1.00 28.02 295 THR A N 1
ATOM 2036 C CA . THR A 1 272 ? -47.195 -17.302 23.286 1.00 29.02 295 THR A CA 1
ATOM 2037 C C . THR A 1 272 ? -47.966 -17.110 21.975 1.00 28.95 295 THR A C 1
ATOM 2038 O O . THR A 1 272 ? -48.260 -18.074 21.283 1.00 30.10 295 THR A O 1
ATOM 2042 N N . THR A 1 273 ? -48.289 -15.865 21.629 1.00 29.40 296 THR A N 1
ATOM 2043 C CA . THR A 1 273 ? -49.012 -15.585 20.382 1.00 28.94 296 THR A CA 1
ATOM 2044 C C . THR A 1 273 ? -48.223 -16.109 19.156 1.00 27.84 296 THR A C 1
ATOM 2045 O O . THR A 1 273 ? -48.798 -16.768 18.275 1.00 26.74 296 THR A O 1
ATOM 2049 N N . GLN A 1 274 ? -46.916 -15.823 19.104 1.00 26.16 297 GLN A N 1
ATOM 2050 C CA . GLN A 1 274 ? -46.075 -16.320 18.003 1.00 24.99 297 GLN A CA 1
ATOM 2051 C C . GLN A 1 274 ? -45.998 -17.834 18.010 1.00 26.18 297 GLN A C 1
ATOM 2052 O O . GLN A 1 274 ? -46.023 -18.473 16.957 1.00 26.74 297 GLN A O 1
ATOM 2058 N N . THR A 1 275 ? -45.891 -18.398 19.208 1.00 25.92 298 THR A N 1
ATOM 2059 C CA . THR A 1 275 ? -45.728 -19.833 19.340 1.00 25.35 298 THR A CA 1
ATOM 2060 C C . THR A 1 275 ? -46.942 -20.553 18.804 1.00 26.97 298 THR A C 1
ATOM 2061 O O . THR A 1 275 ? -46.820 -21.487 18.009 1.00 26.77 298 THR A O 1
ATOM 2065 N N . ASN A 1 276 ? -48.123 -20.080 19.191 1.00 27.68 299 ASN A N 1
ATOM 2066 C CA . ASN A 1 276 ? -49.356 -20.703 18.716 1.00 29.73 299 ASN A CA 1
ATOM 2067 C C . ASN A 1 276 ? -49.538 -20.551 17.209 1.00 29.17 299 ASN A C 1
ATOM 2068 O O . ASN A 1 276 ? -50.006 -21.477 16.531 1.00 28.54 299 ASN A O 1
ATOM 2073 N N . ALA A 1 277 ? -49.189 -19.375 16.685 1.00 27.84 300 ALA A N 1
ATOM 2074 C CA . ALA A 1 277 ? -49.268 -19.143 15.244 1.00 27.38 300 ALA A CA 1
ATOM 2075 C C . ALA A 1 277 ? -48.369 -20.120 14.471 1.00 27.13 300 ALA A C 1
ATOM 2076 O O . ALA A 1 277 ? -48.775 -20.681 13.449 1.00 27.31 300 ALA A O 1
ATOM 2078 N N . ILE A 1 278 ? -47.169 -20.353 14.976 1.00 22.66 301 ILE A N 1
ATOM 2079 C CA . ILE A 1 278 ? -46.272 -21.266 14.298 1.00 24.78 301 ILE A CA 1
ATOM 2080 C C . ILE A 1 278 ? -46.789 -22.703 14.364 1.00 24.42 301 ILE A C 1
ATOM 2081 O O . ILE A 1 278 ? -46.757 -23.421 13.359 1.00 24.45 301 ILE A O 1
ATOM 2086 N N . LYS A 1 279 ? -47.301 -23.103 15.521 1.00 24.01 302 LYS A N 1
ATOM 2087 C CA . LYS A 1 279 ? -47.853 -24.443 15.669 1.00 26.74 302 LYS A CA 1
ATOM 2088 C C . LYS A 1 279 ? -49.014 -24.646 14.725 1.00 29.42 302 LYS A C 1
ATOM 2089 O O . LYS A 1 279 ? -49.176 -25.718 14.123 1.00 29.38 302 LYS A O 1
ATOM 2095 N N . ASN A 1 280 ? -49.844 -23.619 14.608 1.00 30.49 303 ASN A N 1
ATOM 2096 C CA . ASN A 1 280 ? -50.915 -23.645 13.616 1.00 33.77 303 ASN A CA 1
ATOM 2097 C C . ASN A 1 280 ? -50.371 -23.872 12.204 1.00 31.20 303 ASN A C 1
ATOM 2098 O O . ASN A 1 280 ? -50.871 -24.722 11.479 1.00 32.06 303 ASN A O 1
ATOM 2103 N N . ALA A 1 281 ? -49.349 -23.113 11.817 1.00 28.14 304 ALA A N 1
ATOM 2104 C CA . ALA A 1 281 ? -48.709 -23.293 10.513 1.00 27.18 304 ALA A CA 1
ATOM 2105 C C . ALA A 1 281 ? -48.195 -24.722 10.343 1.00 27.20 304 ALA A C 1
ATOM 2106 O O . ALA A 1 281 ? -48.398 -25.350 9.295 1.00 28.67 304 ALA A O 1
ATOM 2108 N N . VAL A 1 282 ? -47.533 -25.237 11.377 1.00 27.06 305 VAL A N 1
ATOM 2109 C CA . VAL A 1 282 ? -47.026 -26.612 11.350 1.00 26.99 305 VAL A CA 1
ATOM 2110 C C . VAL A 1 282 ? -48.157 -27.605 11.140 1.00 29.75 305 VAL A C 1
ATOM 2111 O O . VAL A 1 282 ? -48.055 -28.500 10.312 1.00 30.68 305 VAL A O 1
ATOM 2115 N N . SER A 1 283 ? -49.257 -27.422 11.859 1.00 31.29 306 SER A N 1
ATOM 2116 C CA . SER A 1 283 ? -50.433 -28.273 11.673 1.00 32.69 306 SER A CA 1
ATOM 2117 C C . SER A 1 283 ? -50.949 -28.239 10.216 1.00 31.99 306 SER A C 1
ATOM 2118 O O . SER A 1 283 ? -51.275 -29.282 9.644 1.00 30.96 306 SER A O 1
ATOM 2121 N N . ARG A 1 284 ? -50.995 -27.056 9.601 1.00 31.62 307 ARG A N 1
ATOM 2122 C CA . ARG A 1 284 ? -51.475 -26.954 8.223 1.00 33.87 307 ARG A CA 1
ATOM 2123 C C . ARG A 1 284 ? -50.477 -27.581 7.231 1.00 33.23 307 ARG A C 1
ATOM 2124 O O . ARG A 1 284 ? -50.877 -28.092 6.179 1.00 34.18 307 ARG A O 1
ATOM 2132 N N . LEU A 1 285 ? -49.190 -27.570 7.574 1.00 31.20 308 LEU A N 1
ATOM 2133 C CA . LEU A 1 285 ? -48.167 -28.015 6.625 1.00 30.66 308 LEU A CA 1
ATOM 2134 C C . LEU A 1 285 ? -47.984 -29.527 6.588 1.00 30.64 308 LEU A C 1
ATOM 2135 O O . LEU A 1 285 ? -47.491 -30.073 5.609 1.00 32.12 308 LEU A O 1
ATOM 2140 N N . GLY A 1 286 ? -48.358 -30.198 7.662 1.00 30.04 309 GLY A N 1
ATOM 2141 C CA . GLY A 1 286 ? -48.242 -31.643 7.702 1.00 30.99 309 GLY A CA 1
ATOM 2142 C C . GLY A 1 286 ? -46.965 -32.176 8.334 1.00 30.20 309 GLY A C 1
ATOM 2143 O O . GLY A 1 286 ? -46.201 -31.460 8.999 1.00 27.74 309 GLY A O 1
ATOM 2144 N N . ALA A 1 287 ? -46.735 -33.459 8.088 1.00 30.92 310 ALA A N 1
ATOM 2145 C CA . ALA A 1 287 ? -45.747 -34.237 8.812 1.00 32.01 310 ALA A CA 1
ATOM 2146 C C . ALA A 1 287 ? -44.281 -33.814 8.573 1.00 31.36 310 ALA A C 1
ATOM 2147 O O . ALA A 1 287 ? -43.413 -34.118 9.387 1.00 31.61 310 ALA A O 1
ATOM 2149 N N . LYS A 1 288 ? -43.988 -33.122 7.481 1.00 30.73 311 LYS A N 1
ATOM 2150 C CA . LYS A 1 288 ? -42.603 -32.713 7.251 1.00 28.48 311 LYS A CA 1
ATOM 2151 C C . LYS A 1 288 ? -42.291 -31.337 7.852 1.00 26.11 311 LYS A C 1
ATOM 2152 O O . LYS A 1 288 ? -41.182 -30.838 7.721 1.00 23.82 311 LYS A O 1
ATOM 2158 N N . ALA A 1 289 ? -43.271 -30.740 8.523 1.00 26.23 312 ALA A N 1
ATOM 2159 C CA . ALA A 1 289 ? -43.055 -29.494 9.263 1.00 23.74 312 ALA A CA 1
ATOM 2160 C C . ALA A 1 289 ? -42.936 -29.794 10.745 1.00 24.36 312 ALA A C 1
ATOM 2161 O O . ALA A 1 289 ? -43.641 -30.661 11.262 1.00 26.69 312 ALA A O 1
ATOM 2163 N N . HIS A 1 290 ? -42.090 -29.042 11.436 1.00 23.59 313 HIS A N 1
ATOM 2164 C CA . HIS A 1 290 ? -41.805 -29.305 12.839 1.00 22.66 313 HIS A CA 1
ATOM 2165 C C . HIS A 1 290 ? -41.637 -28.007 13.585 1.00 22.73 313 HIS A C 1
ATOM 2166 O O . HIS A 1 290 ? -40.874 -27.134 13.134 1.00 21.47 313 HIS A O 1
ATOM 2173 N N . PHE A 1 291 ? -42.288 -27.892 14.746 1.00 23.18 314 PHE A N 1
ATOM 2174 C CA . PHE A 1 291 ? -42.065 -26.723 15.614 1.00 23.60 314 PHE A CA 1
ATOM 2175 C C . PHE A 1 291 ? -40.890 -26.955 16.540 1.00 21.74 314 PHE A C 1
ATOM 2176 O O . PHE A 1 291 ? -40.751 -28.027 17.142 1.00 21.75 314 PHE A O 1
ATOM 2184 N N . VAL A 1 292 ? -40.014 -25.964 16.645 1.00 19.28 315 VAL A N 1
ATOM 2185 C CA . VAL A 1 292 ? -38.868 -26.108 17.527 1.00 18.36 315 VAL A CA 1
ATOM 2186 C C . VAL A 1 292 ? -38.889 -24.900 18.472 1.00 19.07 315 VAL A C 1
ATOM 2187 O O . VAL A 1 292 ? -38.835 -23.750 18.034 1.00 17.19 315 VAL A O 1
ATOM 2191 N N . ASP A 1 293 ? -38.993 -25.158 19.773 1.00 20.42 316 ASP A N 1
ATOM 2192 C CA . ASP A 1 293 ? -39.077 -24.073 20.747 1.00 20.85 316 ASP A CA 1
ATOM 2193 C C . ASP A 1 293 ? -37.720 -23.459 21.032 1.00 19.21 316 ASP A C 1
ATOM 2194 O O . ASP A 1 293 ? -36.723 -24.164 21.063 1.00 18.98 316 ASP A O 1
ATOM 2199 N N . TRP A 1 294 ? -37.696 -22.141 21.217 1.00 18.05 317 TRP A N 1
ATOM 2200 C CA . TRP A 1 294 ? -36.527 -21.443 21.711 1.00 18.64 317 TRP A CA 1
ATOM 2201 C C . TRP A 1 294 ? -36.998 -20.561 22.871 1.00 19.80 317 TRP A C 1
ATOM 2202 O O . TRP A 1 294 ? -37.593 -19.498 22.673 1.00 19.95 317 TRP A O 1
ATOM 2213 N N . PRO A 1 295 ? -36.785 -21.040 24.099 1.00 21.10 318 PRO A N 1
ATOM 2214 C CA . PRO A 1 295 ? -37.266 -20.308 25.274 1.00 21.76 318 PRO A CA 1
ATOM 2215 C C . PRO A 1 295 ? -36.689 -18.889 25.295 1.00 21.29 318 PRO A C 1
ATOM 2216 O O . PRO A 1 295 ? -35.537 -18.674 24.902 1.00 19.87 318 PRO A O 1
ATOM 2220 N N . THR A 1 296 ? -37.516 -17.930 25.693 1.00 21.50 319 THR A N 1
ATOM 2221 C CA . THR A 1 296 ? -37.080 -16.546 25.873 1.00 21.10 319 THR A CA 1
ATOM 2222 C C . THR A 1 296 ? -35.771 -16.545 26.635 1.00 21.55 319 THR A C 1
ATOM 2223 O O . THR A 1 296 ? -35.642 -17.211 27.641 1.00 23.11 319 THR A O 1
ATOM 2227 N N . GLN A 1 297 ? -34.788 -15.809 26.140 1.00 21.13 320 GLN A N 1
ATOM 2228 C CA . GLN A 1 297 ? -33.442 -15.838 26.709 1.00 20.22 320 GLN A CA 1
ATOM 2229 C C . GLN A 1 297 ? -33.394 -15.172 28.090 1.00 21.69 320 GLN A C 1
ATOM 2230 O O . GLN A 1 297 ? -34.336 -14.471 28.482 1.00 20.98 320 GLN A O 1
ATOM 2236 N N . GLY A 1 298 ? -32.288 -15.356 28.806 1.00 21.82 321 GLY A N 1
ATOM 2237 C CA . GLY A 1 298 ? -32.079 -14.666 30.076 1.00 23.43 321 GLY A CA 1
ATOM 2238 C C . GLY A 1 298 ? -31.478 -13.273 29.945 1.00 24.52 321 GLY A C 1
ATOM 2239 O O . GLY A 1 298 ? -31.432 -12.681 28.847 1.00 23.80 321 GLY A O 1
ATOM 2240 N N . SER A 1 299 ? -30.981 -12.742 31.062 1.00 25.31 322 SER A N 1
ATOM 2241 C CA . SER A 1 299 ? -30.504 -11.365 31.066 1.00 27.47 322 SER A CA 1
ATOM 2242 C C . SER A 1 299 ? -29.146 -11.182 30.376 1.00 26.70 322 SER A C 1
ATOM 2243 O O . SER A 1 299 ? -28.818 -10.075 29.958 1.00 27.83 322 SER A O 1
ATOM 2246 N N . ASP A 1 300 ? -28.346 -12.234 30.246 1.00 24.47 323 ASP A N 1
ATOM 2247 C CA . ASP A 1 300 ? -27.058 -12.059 29.584 1.00 23.98 323 ASP A CA 1
ATOM 2248 C C . ASP A 1 300 ? -27.246 -12.033 28.067 1.00 21.38 323 ASP A C 1
ATOM 2249 O O . ASP A 1 300 ? -27.791 -12.989 27.487 1.00 20.95 323 ASP A O 1
ATOM 2254 N N . VAL A 1 301 ? -26.825 -10.943 27.422 1.00 19.13 324 VAL A N 1
ATOM 2255 C CA . VAL A 1 301 ? -27.093 -10.771 26.006 1.00 17.55 324 VAL A CA 1
ATOM 2256 C C . VAL A 1 301 ? -25.922 -10.083 25.298 1.00 18.50 324 VAL A C 1
ATOM 2257 O O . VAL A 1 301 ? -25.039 -9.521 25.961 1.00 19.07 324 VAL A O 1
ATOM 2261 N N . GLY A 1 302 ? -25.945 -10.109 23.966 1.00 17.26 325 GLY A N 1
ATOM 2262 C CA . GLY A 1 302 ? -24.965 -9.397 23.166 1.00 20.16 325 GLY A CA 1
ATOM 2263 C C . GLY A 1 302 ? -25.517 -8.029 22.789 1.00 20.32 325 GLY A C 1
ATOM 2264 O O . GLY A 1 302 ? -26.402 -7.518 23.484 1.00 20.45 325 GLY A O 1
ATOM 2265 N N . CYS A 1 303 ? -25.012 -7.437 21.704 1.00 19.72 326 CYS A N 1
ATOM 2266 C CA . CYS A 1 303 ? -25.400 -6.053 21.368 1.00 20.29 326 CYS A CA 1
ATOM 2267 C C . CYS A 1 303 ? -26.895 -5.995 21.112 1.00 19.80 326 CYS A C 1
ATOM 2268 O O . CYS A 1 303 ? -27.450 -6.872 20.429 1.00 18.02 326 CYS A O 1
ATOM 2271 N N . ASP A 1 304 ? -27.536 -4.950 21.643 1.00 21.17 327 ASP A N 1
ATOM 2272 C CA . ASP A 1 304 ? -28.953 -4.682 21.345 1.00 21.21 327 ASP A CA 1
ATOM 2273 C C . ASP A 1 304 ? -29.831 -5.873 21.721 1.00 19.47 327 ASP A C 1
ATOM 2274 O O . ASP A 1 304 ? -30.754 -6.248 20.983 1.00 18.74 327 ASP A O 1
ATOM 2279 N N . TYR A 1 305 ? -29.525 -6.468 22.880 1.00 19.42 328 TYR A N 1
ATOM 2280 C CA . TYR A 1 305 ? -30.275 -7.616 23.417 1.00 20.03 328 TYR A CA 1
ATOM 2281 C C . TYR A 1 305 ? -30.328 -8.847 22.522 1.00 19.77 328 TYR A C 1
ATOM 2282 O O . TYR A 1 305 ? -31.264 -9.653 22.643 1.00 20.12 328 TYR A O 1
ATOM 2291 N N . HIS A 1 306 ? -29.337 -9.030 21.648 1.00 18.81 329 HIS A N 1
ATOM 2292 C CA . HIS A 1 306 ? -29.337 -10.243 20.825 1.00 17.47 329 HIS A CA 1
ATOM 2293 C C . HIS A 1 306 ? -28.721 -11.396 21.590 1.00 18.52 329 HIS A C 1
ATOM 2294 O O . HIS A 1 306 ? -28.012 -11.182 22.575 1.00 18.13 329 HIS A O 1
ATOM 2301 N N . PRO A 1 307 ? -29.037 -12.635 21.167 1.00 18.42 330 PRO A N 1
ATOM 2302 C CA . PRO A 1 307 ? -28.492 -13.779 21.914 1.00 16.83 330 PRO A CA 1
ATOM 2303 C C . PRO A 1 307 ? -26.956 -13.828 21.896 1.00 16.22 330 PRO A C 1
ATOM 2304 O O . PRO A 1 307 ? -26.316 -13.534 20.866 1.00 15.72 330 PRO A O 1
ATOM 2308 N N . ASN A 1 308 ? -26.373 -14.175 23.038 1.00 16.03 331 ASN A N 1
ATOM 2309 C CA . ASN A 1 308 ? -24.919 -14.310 23.123 1.00 16.14 331 ASN A CA 1
ATOM 2310 C C . ASN A 1 308 ? -24.502 -15.734 22.763 1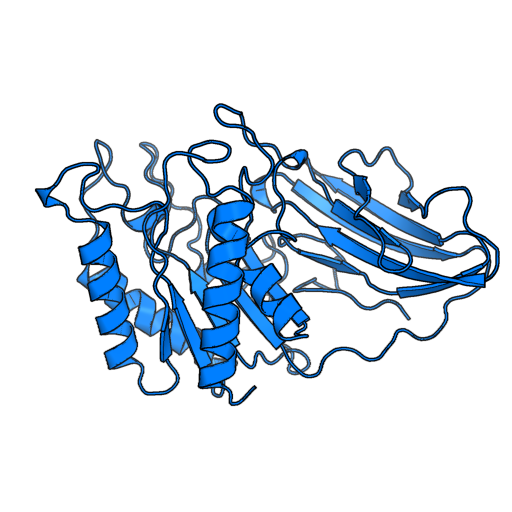.00 17.34 331 ASN A C 1
ATOM 2311 O O . ASN A 1 308 ? -25.324 -16.516 22.305 1.00 14.07 331 ASN A O 1
ATOM 2316 N N . ALA A 1 309 ? -23.219 -16.045 22.909 1.00 18.33 332 ALA A N 1
ATOM 2317 C CA . ALA A 1 309 ? -22.706 -17.339 22.437 1.00 17.88 332 ALA A CA 1
ATOM 2318 C C . ALA A 1 309 ? -23.372 -18.499 23.188 1.00 17.77 332 ALA A C 1
ATOM 2319 O O . ALA A 1 309 ? -23.740 -19.513 22.587 1.00 14.40 332 ALA A O 1
ATOM 2321 N N . ALA A 1 310 ? -23.526 -18.357 24.511 1.00 17.39 333 ALA A N 1
ATOM 2322 C CA . ALA A 1 310 ? -24.124 -19.421 25.306 1.00 17.38 333 ALA A CA 1
ATOM 2323 C C . ALA A 1 310 ? -25.557 -19.706 24.883 1.00 18.04 333 ALA A C 1
ATOM 2324 O O . ALA A 1 310 ? -25.987 -20.869 24.801 1.00 16.80 333 ALA A O 1
ATOM 2326 N N . THR A 1 311 ? -26.317 -18.652 24.641 1.00 18.57 334 THR A N 1
ATOM 2327 C CA . THR A 1 311 ? -27.713 -18.828 24.244 1.00 17.62 334 THR A CA 1
ATOM 2328 C C . THR A 1 311 ? -27.812 -19.503 22.878 1.00 17.14 334 THR A C 1
ATOM 2329 O O . THR A 1 311 ? -28.637 -20.404 22.674 1.00 14.94 334 THR A O 1
ATOM 2333 N N . HIS A 1 312 ? -26.962 -19.083 21.941 1.00 16.42 335 HIS A N 1
ATOM 2334 C CA . HIS A 1 312 ? -26.922 -19.761 20.652 1.00 14.38 335 HIS A CA 1
ATOM 2335 C C . HIS A 1 312 ? -26.506 -21.235 20.814 1.00 14.58 335 HIS A C 1
ATOM 2336 O O . HIS A 1 312 ? -27.069 -22.099 20.184 1.00 15.51 335 HIS A O 1
ATOM 2343 N N . ALA A 1 313 ? -25.493 -21.516 21.625 1.00 14.97 336 ALA A N 1
ATOM 2344 C CA . ALA A 1 313 ? -24.964 -22.866 21.658 1.00 15.69 336 ALA A CA 1
ATOM 2345 C C . ALA A 1 313 ? -26.046 -23.804 22.224 1.00 17.32 336 ALA A C 1
ATOM 2346 O O . ALA A 1 313 ? -26.220 -24.941 21.755 1.00 17.04 336 ALA A O 1
ATOM 2348 N N . ALA A 1 314 ? -26.777 -23.328 23.235 1.00 18.40 337 ALA A N 1
ATOM 2349 C CA . ALA A 1 314 ? -27.835 -24.136 23.859 1.00 17.39 337 ALA A CA 1
ATOM 2350 C C . ALA A 1 314 ? -28.942 -24.502 22.850 1.00 17.13 337 ALA A C 1
ATOM 2351 O O . ALA A 1 314 ? -29.398 -25.658 22.783 1.00 15.23 337 ALA A O 1
ATOM 2353 N N . GLU A 1 315 ? -29.356 -23.554 22.020 1.00 16.53 338 GLU A N 1
ATOM 2354 C CA . GLU A 1 315 ? -30.420 -23.870 21.041 1.00 16.23 338 GLU A CA 1
ATOM 2355 C C . GLU A 1 315 ? -29.850 -24.669 19.868 1.00 15.53 338 GLU A C 1
ATOM 2356 O O . GLU A 1 315 ? -30.567 -25.439 19.203 1.00 15.74 338 GLU A O 1
ATOM 2362 N N . GLY A 1 316 ? -28.555 -24.509 19.622 1.00 14.16 339 GLY A N 1
ATOM 2363 C CA . GLY A 1 316 ? -27.909 -25.308 18.584 1.00 14.91 339 GLY A CA 1
ATOM 2364 C C . GLY A 1 316 ? -28.070 -26.784 18.905 1.00 14.59 339 GLY A C 1
ATOM 2365 O O . GLY A 1 316 ? -28.353 -27.621 18.032 1.00 14.57 339 GLY A O 1
ATOM 2366 N N . GLU A 1 317 ? -27.902 -27.115 20.177 1.00 16.02 340 GLU A N 1
ATOM 2367 C CA . GLU A 1 317 ? -28.080 -28.509 20.625 1.00 19.62 340 GLU A CA 1
ATOM 2368 C C . GLU A 1 317 ? -29.519 -28.959 20.498 1.00 19.92 340 GLU A C 1
ATOM 2369 O O . GLU A 1 317 ? -29.806 -30.069 20.042 1.00 15.39 340 GLU A O 1
ATOM 2375 N N . VAL A 1 318 ? -30.438 -28.104 20.930 1.00 18.46 341 VAL A N 1
ATOM 2376 C CA . VAL A 1 318 ? -31.856 -28.426 20.792 1.00 19.52 341 VAL A CA 1
ATOM 2377 C C . VAL A 1 318 ? -32.199 -28.684 19.317 1.00 18.32 341 VAL A C 1
ATOM 2378 O O . VAL A 1 318 ? -32.864 -29.660 18.970 1.00 15.35 341 VAL A O 1
ATOM 2382 N N . LEU A 1 319 ? -31.743 -27.795 18.444 1.00 16.23 342 LEU A N 1
ATOM 2383 C CA . LEU A 1 319 ? -32.111 -27.903 17.038 1.00 14.56 342 LEU A CA 1
ATOM 2384 C C . LEU A 1 319 ? -31.431 -29.095 16.375 1.00 14.74 342 LEU A C 1
ATOM 2385 O O . LEU A 1 319 ? -32.054 -29.818 15.577 1.00 16.01 342 LEU A O 1
ATOM 2390 N N . ALA A 1 320 ? -30.168 -29.336 16.715 1.00 14.39 343 ALA A N 1
ATOM 2391 C CA . ALA A 1 320 ? -29.500 -30.510 16.176 1.00 14.94 343 ALA A CA 1
ATOM 2392 C C . ALA A 1 320 ? -30.283 -31.794 16.505 1.00 16.14 343 ALA A C 1
ATOM 2393 O O . ALA A 1 320 ? -30.493 -32.655 15.631 1.00 17.15 343 ALA A O 1
ATOM 2395 N N . LYS A 1 321 ? -30.716 -31.939 17.761 1.00 16.41 344 LYS A N 1
ATOM 2396 C CA . LYS A 1 321 ? -31.453 -33.145 18.138 1.00 16.68 344 LYS A CA 1
ATOM 2397 C C . LYS A 1 321 ? -32.805 -33.243 17.400 1.00 18.71 344 LYS A C 1
ATOM 2398 O O . LYS A 1 321 ? -33.252 -34.328 17.032 1.00 18.39 344 LYS A O 1
ATOM 2404 N N . ALA A 1 322 ? -33.472 -32.111 17.242 1.00 18.61 345 ALA A N 1
ATOM 2405 C CA . ALA A 1 322 ? -34.793 -32.100 16.609 1.00 18.75 345 ALA A CA 1
ATOM 2406 C C . ALA A 1 322 ? -34.699 -32.489 15.130 1.00 18.93 345 ALA A C 1
ATOM 2407 O O . ALA A 1 322 ? -35.568 -33.177 14.616 1.00 20.02 345 ALA A O 1
ATOM 2409 N N . ILE A 1 323 ? -33.675 -31.993 14.439 1.00 16.88 346 ILE A N 1
ATOM 2410 C CA . ILE A 1 323 ? -33.476 -32.322 13.041 1.00 15.71 346 ILE A CA 1
ATOM 2411 C C . ILE A 1 323 ? -33.116 -33.797 12.961 1.00 16.51 346 ILE A C 1
ATOM 2412 O O . ILE A 1 323 ? -33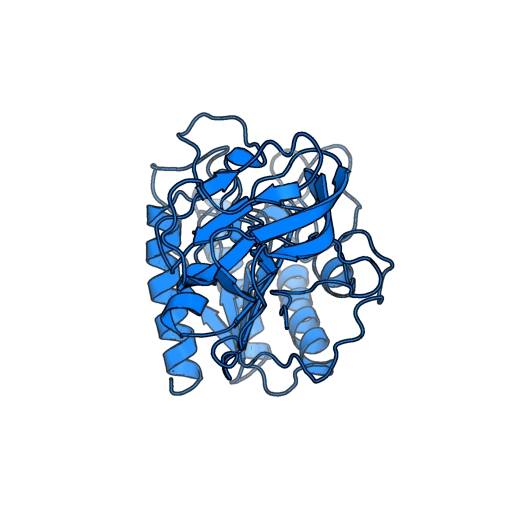.681 -34.553 12.130 1.00 17.40 346 ILE A O 1
ATOM 2417 N N . ALA A 1 324 ? -32.190 -34.211 13.831 1.00 16.60 347 ALA A N 1
ATOM 2418 C CA . ALA A 1 324 ? -31.748 -35.610 13.846 1.00 17.49 347 ALA A CA 1
ATOM 2419 C C . ALA A 1 324 ? -32.944 -36.527 14.052 1.00 19.77 347 ALA A C 1
ATOM 2420 O O . ALA A 1 324 ? -33.059 -37.563 13.373 1.00 20.51 347 ALA A O 1
ATOM 2422 N N . ALA A 1 325 ? -33.814 -36.174 15.002 1.00 19.93 348 ALA A N 1
ATOM 2423 C CA . ALA A 1 325 ? -34.961 -37.041 15.325 1.00 21.51 348 ALA A CA 1
ATOM 2424 C C . ALA A 1 325 ? -35.881 -37.147 14.120 1.00 22.29 348 ALA A C 1
ATOM 2425 O O . ALA A 1 325 ? -36.372 -38.228 13.769 1.00 23.00 348 ALA A O 1
ATOM 2427 N N . ALA A 1 326 ? -36.128 -35.999 13.495 1.00 21.56 349 ALA A N 1
ATOM 2428 C CA . ALA A 1 326 ? -37.016 -35.944 12.344 1.00 22.79 349 ALA A CA 1
ATOM 2429 C C . ALA A 1 326 ? -36.469 -36.736 11.163 1.00 24.43 349 ALA A C 1
ATOM 2430 O O . ALA A 1 326 ? -37.237 -37.355 10.422 1.00 24.22 349 ALA A O 1
ATOM 2432 N N . LEU A 1 327 ? -35.148 -36.707 10.980 1.00 24.41 350 LEU A N 1
ATOM 2433 C CA . LEU A 1 327 ? -34.536 -37.258 9.756 1.00 24.51 350 LEU A CA 1
ATOM 2434 C C . LEU A 1 327 ? -33.978 -38.669 9.947 1.00 25.05 350 LEU A C 1
ATOM 2435 O O . LEU A 1 327 ? -33.538 -39.294 8.988 1.00 25.74 350 LEU A O 1
ATOM 2440 N N . GLY A 1 328 ? -33.972 -39.153 11.187 1.00 23.21 351 GLY A N 1
ATOM 2441 C CA . GLY A 1 328 ? -33.398 -40.454 11.501 1.00 24.60 351 GLY A CA 1
ATOM 2442 C C . GLY A 1 328 ? -31.871 -40.410 11.494 1.00 24.68 351 GLY A C 1
ATOM 2443 O O . GLY A 1 328 ? -31.213 -41.380 11.151 1.00 25.94 351 GLY A O 1
ATOM 2444 N N . TRP A 1 329 ? -31.312 -39.264 11.850 1.00 22.32 352 TRP A N 1
ATOM 2445 C CA . TRP A 1 329 ? -29.863 -39.094 11.952 1.00 22.10 352 TRP A CA 1
ATOM 2446 C C . TRP A 1 329 ? -29.397 -39.235 13.410 1.00 23.03 352 TRP A C 1
ATOM 2447 O O . TRP A 1 329 ? -28.212 -39.203 13.724 1.00 21.42 352 TRP A O 1
#

CATH classification: 2.60.120.260 (+1 more: 3.40.50.1110)